Protein AF-0000000072633140 (afdb_homodimer)

Foldseek 3Di:
DPPAFAAPQPRHRLPPADWDDDPNGIHRQQRQFAPPPVGRHGDDPQWDDDPRHTHHLVVVQVVPAAAAPQPVGRHGDSDDWDDDLNGIHDQQQCAAPQPGGRPHPDDWDDDPSGTHRPVVVVVVVVVVVVVVVVD/DPPAFAAPQPRHRLPPADWDDDPNGIHRQQRQFAPPPVGRHGDDPQWDDDPRHTHHLVVVQVVPAAFAPQPVGRHGDSDDWDDDLNGIHDQQQCAAPQPGGRPHPDDWDDDPSGTHHPVVVVVVVVVVVVVVVVD

pLDDT: mean 91.34, std 9.06, range [39.75, 98.44]

Solvent-accessible surface area (backbone atoms only — not comparable to full-atom values): 15581 Å² total; per-residue (Å²): 122,84,80,70,62,44,11,81,77,80,67,40,67,44,59,81,43,67,20,30,70,55,94,86,39,50,26,36,45,89,59,35,37,21,66,48,85,90,65,49,47,77,55,66,83,65,39,40,74,56,96,88,35,49,20,39,57,65,62,43,35,64,71,63,38,60,45,24,64,42,85,91,66,52,44,63,52,77,49,66,32,31,58,57,94,92,38,42,21,41,42,74,58,38,38,16,74,74,80,60,46,57,49,57,80,57,82,63,42,75,58,98,87,36,48,17,41,69,69,48,43,51,53,51,51,53,52,53,52,52,54,60,71,74,104,122,84,82,72,63,44,11,80,76,80,66,39,68,44,59,80,42,66,21,31,69,54,92,85,38,51,25,34,43,90,59,36,36,21,65,48,85,89,65,50,45,79,55,68,83,65,40,39,74,57,96,88,36,48,20,40,56,65,63,43,36,65,72,63,38,59,46,24,63,42,83,90,65,52,45,61,53,76,49,66,32,31,58,56,94,92,39,42,23,41,43,74,58,38,40,16,74,76,81,59,46,58,49,58,82,59,82,62,40,74,59,96,87,35,48,17,40,68,69,49,42,52,53,51,53,52,52,52,52,53,53,60,71,74,104

Structure (mmCIF, N/CA/C/O backbone):
data_AF-0000000072633140-model_v1
#
loop_
_entity.id
_entity.type
_entity.pdbx_description
1 polymer 'LIM zinc-binding domain-containing protein'
#
loop_
_atom_site.group_PDB
_atom_site.id
_atom_site.type_symbol
_atom_site.label_atom_id
_atom_site.label_alt_id
_atom_site.label_comp_id
_atom_site.label_asym_id
_atom_site.label_entity_id
_atom_site.label_seq_id
_atom_site.pdbx_PDB_ins_code
_atom_site.Cartn_x
_atom_site.Cartn_y
_atom_site.Cartn_z
_atom_site.occupancy
_atom_site.B_iso_or_equiv
_atom_site.auth_seq_id
_atom_site.auth_comp_id
_atom_site.auth_asym_id
_atom_site.auth_atom_id
_atom_site.pdbx_PDB_model_num
ATOM 1 N N . MET A 1 1 ? -2.15 -34.75 1.081 1 39.75 1 MET A N 1
ATOM 2 C CA . MET A 1 1 ? -3.004 -34.062 0.102 1 39.75 1 MET A CA 1
ATOM 3 C C . MET A 1 1 ? -2.451 -32.688 -0.257 1 39.75 1 MET A C 1
ATOM 5 O O . MET A 1 1 ? -2.027 -31.953 0.623 1 39.75 1 MET A O 1
ATOM 9 N N . ALA A 1 2 ? -1.913 -32.562 -1.488 1 49 2 ALA A N 1
ATOM 10 C CA . ALA A 1 2 ? -1.306 -31.297 -1.869 1 49 2 ALA A CA 1
ATOM 11 C C . ALA A 1 2 ? -2.18 -30.109 -1.442 1 49 2 ALA A C 1
ATOM 13 O O . ALA A 1 2 ? -3.395 -30.125 -1.655 1 49 2 ALA A O 1
ATOM 14 N N . GLN A 1 3 ? -1.925 -29.594 -0.339 1 57.09 3 GLN A N 1
ATOM 15 C CA . GLN A 1 3 ? -2.762 -28.531 0.195 1 57.09 3 GLN A CA 1
ATOM 16 C C . GLN A 1 3 ? -3.045 -27.469 -0.867 1 57.09 3 GLN A C 1
ATOM 18 O O . GLN A 1 3 ? -2.119 -26.875 -1.429 1 57.09 3 GLN A O 1
ATOM 23 N N . ARG A 1 4 ? -4.234 -27.656 -1.625 1 74.5 4 ARG A N 1
ATOM 24 C CA . ARG A 1 4 ? -4.695 -26.812 -2.723 1 74.5 4 ARG A CA 1
ATOM 25 C C . ARG A 1 4 ? -4.906 -25.375 -2.256 1 74.5 4 ARG A C 1
ATOM 27 O O . ARG A 1 4 ? -5.48 -25.141 -1.19 1 74.5 4 ARG A O 1
ATOM 34 N N . ALA A 1 5 ? -4.215 -24.5 -2.852 1 87.81 5 ALA A N 1
ATOM 35 C CA . ALA A 1 5 ? -4.355 -23.078 -2.533 1 87.81 5 ALA A CA 1
ATOM 36 C C . ALA A 1 5 ? -5.777 -22.594 -2.793 1 87.81 5 ALA A C 1
ATOM 38 O O . ALA A 1 5 ? -6.328 -22.828 -3.873 1 87.81 5 ALA A O 1
ATOM 39 N N . THR A 1 6 ? -6.371 -22.141 -1.759 1 93.94 6 THR A N 1
ATOM 40 C CA . THR A 1 6 ? -7.746 -21.656 -1.867 1 93.94 6 THR A CA 1
ATOM 41 C C . THR A 1 6 ? -7.793 -20.125 -1.821 1 93.94 6 THR A C 1
ATOM 43 O O . THR A 1 6 ? -7 -19.5 -1.113 1 93.94 6 THR A O 1
ATOM 46 N N . CYS A 1 7 ? -8.695 -19.641 -2.598 1 96.5 7 CYS A N 1
ATOM 47 C CA . CYS A 1 7 ? -8.914 -18.203 -2.615 1 96.5 7 CYS A CA 1
ATOM 48 C C . CYS A 1 7 ? -9.609 -17.734 -1.34 1 96.5 7 CYS A C 1
ATOM 50 O O . CYS A 1 7 ? -10.664 -18.266 -0.976 1 96.5 7 CYS A O 1
ATOM 52 N N . PRO A 1 8 ? -9.156 -16.734 -0.72 1 94.62 8 PRO A N 1
ATOM 53 C CA . PRO A 1 8 ? -9.758 -16.266 0.53 1 94.62 8 PRO A CA 1
ATOM 54 C C . PRO A 1 8 ? -11.148 -15.672 0.326 1 94.62 8 PRO A C 1
ATOM 56 O O . PRO A 1 8 ? -11.969 -15.68 1.247 1 94.62 8 PRO A O 1
ATOM 59 N N . GLU A 1 9 ? -11.422 -15.148 -0.833 1 94.88 9 GLU A N 1
ATOM 60 C CA . GLU A 1 9 ? -12.711 -14.508 -1.098 1 94.88 9 GLU A CA 1
ATOM 61 C C . GLU A 1 9 ? -13.805 -15.539 -1.339 1 94.88 9 GLU A C 1
ATOM 63 O O . GLU A 1 9 ? -14.883 -15.461 -0.746 1 94.88 9 GLU A O 1
ATOM 68 N N . CYS A 1 10 ? -13.555 -16.516 -2.178 1 96.69 10 CYS A N 1
ATOM 69 C CA . CYS A 1 10 ? -14.625 -17.438 -2.553 1 96.69 10 CYS A CA 1
ATOM 70 C C . CYS A 1 10 ? -14.438 -18.797 -1.885 1 96.69 10 CYS A C 1
ATOM 72 O O . CYS A 1 10 ? -15.32 -19.656 -1.958 1 96.69 10 CYS A O 1
ATOM 74 N N . ARG A 1 11 ? -13.312 -19.047 -1.327 1 95.69 11 ARG A N 1
ATOM 75 C CA . ARG A 1 11 ? -12.969 -20.25 -0.588 1 95.69 11 ARG A CA 1
ATOM 76 C C . ARG A 1 11 ? -12.875 -21.469 -1.52 1 95.69 11 ARG A C 1
ATOM 78 O O . ARG A 1 11 ? -12.875 -22.609 -1.064 1 95.69 11 ARG A O 1
ATOM 85 N N . ALA A 1 12 ? -12.805 -21.266 -2.768 1 95.06 12 ALA A N 1
ATOM 86 C CA . ALA A 1 12 ? -12.594 -22.312 -3.76 1 95.06 12 ALA A CA 1
ATOM 87 C C . ALA A 1 12 ? -11.117 -22.406 -4.148 1 95.06 12 ALA A C 1
ATOM 89 O O . ALA A 1 12 ? -10.352 -21.484 -3.91 1 95.06 12 ALA A O 1
ATOM 90 N N . GLU A 1 13 ? -10.828 -23.562 -4.664 1 93.44 13 GLU A N 1
ATOM 91 C CA . GLU A 1 13 ? -9.477 -23.719 -5.184 1 93.44 13 GLU A CA 1
ATOM 92 C C . GLU A 1 13 ? -9.203 -22.734 -6.32 1 93.44 13 GLU A C 1
ATOM 94 O O . GLU A 1 13 ? -10.062 -22.516 -7.176 1 93.44 13 GLU A O 1
ATOM 99 N N . VAL A 1 14 ? -8.086 -22.062 -6.363 1 91.56 14 VAL A N 1
ATOM 100 C CA . VAL A 1 14 ? -7.758 -21.078 -7.379 1 91.56 14 VAL A CA 1
ATOM 101 C C . VAL A 1 14 ? -7.68 -21.75 -8.75 1 91.56 14 VAL A C 1
ATOM 103 O O . VAL A 1 14 ? -8.008 -21.125 -9.766 1 91.56 14 VAL A O 1
ATOM 106 N N . GLY A 1 15 ? -7.23 -23.062 -8.844 1 84.5 15 GLY A N 1
ATOM 107 C CA . GLY A 1 15 ? -7.191 -23.812 -10.086 1 84.5 15 GLY A CA 1
ATOM 108 C C . GLY A 1 15 ? -6.32 -23.156 -11.148 1 84.5 15 GLY A C 1
ATOM 109 O O . GLY A 1 15 ? -5.262 -22.609 -10.836 1 84.5 15 GLY A O 1
ATOM 110 N N . ASN A 1 16 ? -6.801 -23.297 -12.43 1 84.56 16 ASN A N 1
ATOM 111 C CA . ASN A 1 16 ? -6.059 -22.797 -13.578 1 84.56 16 ASN A CA 1
ATOM 112 C C . ASN A 1 16 ? -6.562 -21.422 -14 1 84.56 16 ASN A C 1
ATOM 114 O O . ASN A 1 16 ? -6.844 -21.188 -15.18 1 84.56 16 ASN A O 1
ATOM 118 N N . GLN A 1 17 ? -6.781 -20.609 -13.109 1 88.75 17 GLN A N 1
ATOM 119 C CA . GLN A 1 17 ? -7.262 -19.25 -13.375 1 88.75 17 GLN A CA 1
ATOM 120 C C . GLN A 1 17 ? -6.207 -18.203 -13 1 88.75 17 GLN A C 1
ATOM 122 O O . GLN A 1 17 ? -5.285 -18.5 -12.234 1 88.75 17 GLN A O 1
ATOM 127 N N . PRO A 1 18 ? -6.355 -17.062 -13.617 1 91.12 18 PRO A N 1
ATOM 128 C CA . PRO A 1 18 ? -5.434 -15.992 -13.234 1 91.12 18 PRO A CA 1
ATOM 129 C C . PRO A 1 18 ? -5.516 -15.648 -11.75 1 91.12 18 PRO A C 1
ATOM 131 O O . PRO A 1 18 ? -6.613 -15.562 -11.188 1 91.12 18 PRO A O 1
ATOM 134 N N . THR A 1 19 ? -4.344 -15.562 -11.133 1 94.56 19 THR A N 1
ATOM 135 C CA . THR A 1 19 ? -4.305 -15.305 -9.703 1 94.56 19 THR A CA 1
ATOM 136 C C . THR A 1 19 ? -3.322 -14.188 -9.375 1 94.56 19 THR A C 1
ATOM 138 O O . THR A 1 19 ? -2.547 -13.766 -10.234 1 94.56 19 THR A O 1
ATOM 141 N N . ILE A 1 20 ? -3.453 -13.695 -8.195 1 95.75 20 ILE A N 1
ATOM 142 C CA . ILE A 1 20 ? -2.525 -12.719 -7.633 1 95.75 20 ILE A CA 1
ATOM 143 C C . ILE A 1 20 ? -2.154 -13.125 -6.203 1 95.75 20 ILE A C 1
ATOM 145 O O . ILE A 1 20 ? -2.988 -13.648 -5.465 1 95.75 20 ILE A O 1
ATOM 149 N N . PHE A 1 21 ? -0.948 -12.875 -5.938 1 95.06 21 PHE A N 1
ATOM 150 C CA . PHE A 1 21 ? -0.479 -13.172 -4.59 1 95.06 21 PHE A CA 1
ATOM 151 C C . PHE A 1 21 ? -0.508 -11.922 -3.721 1 95.06 21 PHE A C 1
ATOM 153 O O . PHE A 1 21 ? 0.119 -10.914 -4.055 1 95.06 21 PHE A O 1
ATOM 160 N N . ALA A 1 22 ? -1.227 -12 -2.592 1 93.94 22 ALA A N 1
ATOM 161 C CA . ALA A 1 22 ? -1.358 -10.891 -1.65 1 93.94 22 ALA A CA 1
ATOM 162 C C . ALA A 1 22 ? -1.666 -11.398 -0.245 1 93.94 22 ALA A C 1
ATOM 164 O O . ALA A 1 22 ? -2.398 -12.375 -0.077 1 93.94 22 ALA A O 1
ATOM 165 N N . GLN A 1 23 ? -1.018 -10.773 0.677 1 90.81 23 GLN A N 1
ATOM 166 C CA . GLN A 1 23 ? -1.243 -11.109 2.08 1 90.81 23 GLN A CA 1
ATOM 167 C C . GLN A 1 23 ? -0.887 -12.57 2.363 1 90.81 23 GLN A C 1
ATOM 169 O O . GLN A 1 23 ? -1.605 -13.258 3.09 1 90.81 23 GLN A O 1
ATOM 174 N N . GLY A 1 24 ? 0.069 -13.016 1.666 1 90.75 24 GLY A N 1
ATOM 175 C CA . GLY A 1 24 ? 0.568 -14.359 1.906 1 90.75 24 GLY A CA 1
ATOM 176 C C . GLY A 1 24 ? -0.324 -15.445 1.325 1 90.75 24 GLY A C 1
ATOM 177 O O . GLY A 1 24 ? -0.178 -16.625 1.657 1 90.75 24 GLY A O 1
ATOM 178 N N . GLN A 1 25 ? -1.245 -15 0.488 1 92.88 25 GLN A N 1
ATOM 179 C CA . GLN A 1 25 ? -2.211 -15.945 -0.067 1 92.88 25 GLN A CA 1
ATOM 180 C C . GLN A 1 25 ? -2.426 -15.695 -1.558 1 92.88 25 GLN A C 1
ATOM 182 O O . GLN A 1 25 ? -2.121 -14.617 -2.064 1 92.88 25 GLN A O 1
ATOM 187 N N . LEU A 1 26 ? -3.012 -16.703 -2.225 1 95 26 LEU A N 1
ATOM 188 C CA . LEU A 1 26 ? -3.416 -16.562 -3.619 1 95 26 LEU A CA 1
ATOM 189 C C . LEU A 1 26 ? -4.887 -16.188 -3.725 1 95 26 LEU A C 1
ATOM 191 O O . LEU A 1 26 ? -5.734 -16.766 -3.051 1 95 26 LEU A O 1
ATOM 195 N N . TRP A 1 27 ? -5.086 -15.25 -4.555 1 96.19 27 TRP A N 1
ATOM 196 C CA . TRP A 1 27 ? -6.438 -14.805 -4.879 1 96.19 27 TRP A CA 1
ATOM 197 C C . TRP A 1 27 ? -6.738 -15 -6.359 1 96.19 27 TRP A C 1
ATOM 199 O O . TRP A 1 27 ? -5.879 -14.766 -7.211 1 96.19 27 TRP A O 1
ATOM 209 N N . HIS A 1 28 ? -7.973 -15.516 -6.582 1 96.5 28 HIS A N 1
ATOM 210 C CA . HIS A 1 28 ? -8.367 -15.258 -7.961 1 96.5 28 HIS A CA 1
ATOM 211 C C . HIS A 1 28 ? -8.227 -13.781 -8.312 1 96.5 28 HIS A C 1
ATOM 213 O O . HIS A 1 28 ? -8.609 -12.914 -7.523 1 96.5 28 HIS A O 1
ATOM 219 N N . ARG A 1 29 ? -7.754 -13.547 -9.398 1 95.44 29 ARG A N 1
ATOM 220 C CA . ARG A 1 29 ? -7.512 -12.164 -9.805 1 95.44 29 ARG A CA 1
ATOM 221 C C . ARG A 1 29 ? -8.781 -11.328 -9.672 1 95.44 29 ARG A C 1
ATOM 223 O O . ARG A 1 29 ? -8.742 -10.203 -9.172 1 95.44 29 ARG A O 1
ATOM 230 N N . GLU A 1 30 ? -9.859 -11.867 -10.047 1 95.75 30 GLU A N 1
ATOM 231 C CA . GLU A 1 30 ? -11.125 -11.148 -10.07 1 95.75 30 GLU A CA 1
ATOM 232 C C . GLU A 1 30 ? -11.703 -10.992 -8.672 1 95.75 30 GLU A C 1
ATOM 234 O O . GLU A 1 30 ? -12.648 -10.227 -8.461 1 95.75 30 GLU A O 1
ATOM 239 N N . HIS A 1 31 ? -11.102 -11.719 -7.73 1 97.19 31 HIS A N 1
ATOM 240 C CA . HIS A 1 31 ? -11.672 -11.711 -6.387 1 97.19 31 HIS A CA 1
ATOM 241 C C . HIS A 1 31 ? -10.836 -10.844 -5.445 1 97.19 31 HIS A C 1
ATOM 243 O O . HIS A 1 31 ? -11.219 -10.625 -4.297 1 97.19 31 HIS A O 1
ATOM 249 N N . PHE A 1 32 ? -9.758 -10.359 -5.918 1 97.38 32 PHE A N 1
ATOM 250 C CA . PHE A 1 32 ? -8.977 -9.422 -5.121 1 97.38 32 PHE A CA 1
ATOM 251 C C . PHE A 1 32 ? -9.422 -7.992 -5.375 1 97.38 32 PHE A C 1
ATOM 253 O O . PHE A 1 32 ? -8.867 -7.309 -6.238 1 97.38 32 PHE A O 1
ATOM 260 N N . ARG A 1 33 ? -10.328 -7.547 -4.492 1 98 33 ARG A N 1
ATOM 261 C CA . ARG A 1 33 ? -11 -6.27 -4.707 1 98 33 ARG A CA 1
ATOM 262 C C . ARG A 1 33 ? -11.016 -5.434 -3.43 1 98 33 ARG A C 1
ATOM 264 O O . ARG A 1 33 ? -10.891 -5.973 -2.328 1 98 33 ARG A O 1
ATOM 271 N N . CYS A 1 34 ? -11.211 -4.176 -3.635 1 98.44 34 CYS A N 1
ATOM 272 C CA . CYS A 1 34 ? -11.352 -3.262 -2.508 1 98.44 34 CYS A CA 1
ATOM 273 C C . CYS A 1 34 ? -12.492 -3.697 -1.595 1 98.44 34 CYS A C 1
ATOM 275 O O . CYS A 1 34 ? -13.594 -4.004 -2.064 1 98.44 34 CYS A O 1
ATOM 277 N N . ALA A 1 35 ? -12.289 -3.635 -0.313 1 97.06 35 ALA A N 1
ATOM 278 C CA . ALA A 1 35 ? -13.258 -4.145 0.661 1 97.06 35 ALA A CA 1
ATOM 279 C C . ALA A 1 35 ? -14.375 -3.137 0.905 1 97.06 35 ALA A C 1
ATOM 281 O O . ALA A 1 35 ? -15.375 -3.459 1.543 1 97.06 35 ALA A O 1
ATOM 282 N N . ASN A 1 36 ? -14.164 -1.905 0.443 1 97.31 36 ASN A N 1
ATOM 283 C CA . ASN A 1 36 ? -15.25 -0.937 0.505 1 97.31 36 ASN A CA 1
ATOM 284 C C . ASN A 1 36 ? -16.391 -1.313 -0.436 1 97.31 36 ASN A C 1
ATOM 286 O O . ASN A 1 36 ? -16.203 -1.399 -1.649 1 97.31 36 ASN A O 1
ATOM 290 N N . ASN A 1 37 ? -17.562 -1.498 0.049 1 96.75 37 ASN A N 1
ATOM 291 C CA . ASN A 1 37 ? -18.703 -1.991 -0.708 1 96.75 37 ASN A CA 1
ATOM 292 C C . ASN A 1 37 ? -19.062 -1.063 -1.868 1 96.75 37 ASN A C 1
ATOM 294 O O . ASN A 1 37 ? -19.5 -1.521 -2.924 1 96.75 37 ASN A O 1
ATOM 298 N N . ASP A 1 38 ? -18.828 0.203 -1.684 1 97.12 38 ASP A N 1
ATOM 299 C CA . ASP A 1 38 ? -19.188 1.184 -2.703 1 97.12 38 ASP A CA 1
ATOM 300 C C . ASP A 1 38 ? -18.109 1.276 -3.783 1 97.12 38 ASP A C 1
ATOM 302 O O . ASP A 1 38 ? -18.344 1.852 -4.848 1 97.12 38 ASP A O 1
ATOM 306 N N . CYS A 1 39 ? -17 0.734 -3.656 1 98 39 CYS A N 1
ATOM 307 C CA . CYS A 1 39 ? -15.867 0.823 -4.582 1 98 39 CYS A CA 1
ATOM 308 C C . CYS A 1 39 ? -15.617 -0.515 -5.266 1 98 39 CYS A C 1
ATOM 310 O O . CYS A 1 39 ? -15.891 -0.667 -6.457 1 98 39 CYS A O 1
ATOM 312 N N . ARG A 1 40 ? -15.258 -1.523 -4.691 1 97.88 40 ARG A N 1
ATOM 313 C CA . ARG A 1 40 ? -15.062 -2.91 -5.102 1 97.88 40 ARG A CA 1
ATOM 314 C C . ARG A 1 40 ? -14.18 -2.992 -6.348 1 97.88 40 ARG A C 1
ATOM 316 O O . ARG A 1 40 ? -14.312 -3.926 -7.145 1 97.88 40 ARG A O 1
ATOM 323 N N . ARG A 1 41 ? -13.367 -2.008 -6.551 1 97.94 41 ARG A N 1
ATOM 324 C CA . ARG A 1 41 ? -12.477 -2.074 -7.707 1 97.94 41 ARG A CA 1
ATOM 325 C C . ARG A 1 41 ? -11.438 -3.174 -7.535 1 97.94 41 ARG A C 1
ATOM 327 O O . ARG A 1 41 ? -11.078 -3.525 -6.41 1 97.94 41 ARG A O 1
ATOM 334 N N . GLN A 1 42 ? -11.008 -3.713 -8.625 1 97.12 42 GLN A N 1
ATOM 335 C CA . GLN A 1 42 ? -9.945 -4.715 -8.578 1 97.12 42 GLN A CA 1
ATOM 336 C C . GLN A 1 42 ? -8.633 -4.102 -8.109 1 97.12 42 GLN A C 1
ATOM 338 O O . GLN A 1 42 ? -8.273 -2.998 -8.523 1 97.12 42 GLN A O 1
ATOM 343 N N . LEU A 1 43 ? -7.953 -4.789 -7.234 1 96.38 43 LEU A N 1
ATOM 344 C CA . LEU A 1 43 ? -6.723 -4.277 -6.645 1 96.38 43 LEU A CA 1
ATOM 345 C C . LEU A 1 43 ? -5.504 -4.969 -7.242 1 96.38 43 LEU A C 1
ATOM 347 O O . LEU A 1 43 ? -5.605 -6.086 -7.75 1 96.38 43 LEU A O 1
ATOM 351 N N . ASP A 1 44 ? -4.43 -4.246 -7.188 1 91.25 44 ASP A N 1
ATOM 352 C CA . ASP A 1 44 ? -3.115 -4.781 -7.531 1 91.25 44 ASP A CA 1
ATOM 353 C C . ASP A 1 44 ? -2.168 -4.723 -6.336 1 91.25 44 ASP A C 1
ATOM 355 O O . ASP A 1 44 ? -2.588 -4.914 -5.195 1 91.25 44 ASP A O 1
ATOM 359 N N . ALA A 1 45 ? -0.899 -4.484 -6.641 1 87 45 ALA A N 1
ATOM 360 C CA . ALA A 1 45 ? 0.09 -4.469 -5.566 1 87 45 ALA A CA 1
ATOM 361 C C . ALA A 1 45 ? -0.085 -3.242 -4.68 1 87 45 ALA A C 1
ATOM 363 O O . ALA A 1 45 ? 0.367 -3.23 -3.531 1 87 45 ALA A O 1
ATOM 364 N N . ASN A 1 46 ? -0.775 -2.291 -5.234 1 90.25 46 ASN A N 1
ATOM 365 C CA . ASN A 1 46 ? -0.929 -1.03 -4.52 1 90.25 46 ASN A CA 1
ATOM 366 C C . ASN A 1 46 ? -2.219 -1.004 -3.701 1 90.25 46 ASN A C 1
ATOM 368 O O . ASN A 1 46 ? -3.215 -0.417 -4.125 1 90.25 46 ASN A O 1
ATOM 372 N N . TYR A 1 47 ? -2.23 -1.654 -2.639 1 94.62 47 TYR A N 1
ATOM 373 C CA . TYR A 1 47 ? -3.363 -1.703 -1.721 1 94.62 47 TYR A CA 1
ATOM 374 C C . TYR A 1 47 ? -2.906 -1.512 -0.279 1 94.62 47 TYR A C 1
ATOM 376 O O . TYR A 1 47 ? -1.711 -1.587 0.014 1 94.62 47 TYR A O 1
ATOM 384 N N . GLN A 1 48 ? -3.809 -1.215 0.568 1 93.38 48 GLN A N 1
ATOM 385 C CA . GLN A 1 48 ? -3.545 -1.096 1.998 1 93.38 48 GLN A CA 1
ATOM 386 C C . GLN A 1 48 ? -4.504 -1.962 2.809 1 93.38 48 GLN A C 1
ATOM 388 O O . GLN A 1 48 ? -5.656 -2.16 2.41 1 93.38 48 GLN A O 1
ATOM 393 N N . LEU A 1 49 ? -3.945 -2.391 3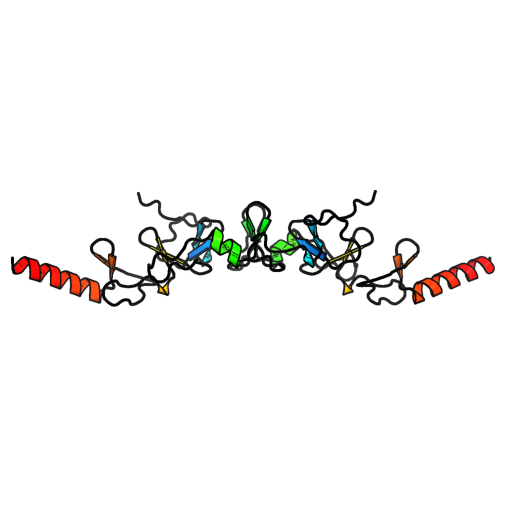.898 1 91.81 49 LEU A N 1
ATOM 394 C CA . LEU A 1 49 ? -4.77 -3.244 4.746 1 91.81 49 LEU A CA 1
ATOM 395 C C . LEU A 1 49 ? -5.406 -2.439 5.875 1 91.81 49 LEU A C 1
ATOM 397 O O . LEU A 1 49 ? -4.77 -1.549 6.441 1 91.81 49 LEU A O 1
ATOM 401 N N . PHE A 1 50 ? -6.645 -2.691 6.137 1 92 50 PHE A N 1
ATOM 402 C CA . PHE A 1 50 ? -7.348 -2.238 7.332 1 92 50 PHE A CA 1
ATOM 403 C C . PHE A 1 50 ? -8.172 -3.369 7.938 1 92 50 PHE A C 1
ATOM 405 O O . PHE A 1 50 ? -9.031 -3.949 7.266 1 92 50 PHE A O 1
ATOM 412 N N . GLU A 1 51 ? -7.777 -3.707 9.172 1 89.75 51 GLU A N 1
ATOM 413 C CA . GLU A 1 51 ? -8.406 -4.844 9.828 1 89.75 51 GLU A CA 1
ATOM 414 C C . GLU A 1 51 ? -8.344 -6.098 8.961 1 89.75 51 GLU A C 1
ATOM 416 O O . GLU A 1 51 ? -9.352 -6.773 8.758 1 89.75 51 GLU A O 1
ATOM 421 N N . ASN A 1 52 ? -7.293 -6.324 8.289 1 88.69 52 ASN A N 1
ATOM 422 C CA . ASN A 1 52 ? -6.934 -7.504 7.508 1 88.69 52 ASN A CA 1
ATOM 423 C C . ASN A 1 52 ? -7.742 -7.59 6.215 1 88.69 52 ASN A C 1
ATOM 425 O O . ASN A 1 52 ? -7.871 -8.664 5.633 1 88.69 52 ASN A O 1
ATOM 429 N N . ARG A 1 53 ? -8.312 -6.523 5.855 1 93.19 53 ARG A N 1
ATOM 430 C CA . ARG A 1 53 ? -9.023 -6.457 4.582 1 93.19 53 ARG A CA 1
ATOM 431 C C . ARG A 1 53 ? -8.344 -5.48 3.625 1 93.19 53 ARG A C 1
ATOM 433 O O . ARG A 1 53 ? -7.891 -4.414 4.035 1 93.19 53 ARG A O 1
ATOM 440 N N . PRO A 1 54 ? -8.289 -5.855 2.348 1 96.06 54 PRO A N 1
ATOM 441 C CA . PRO A 1 54 ? -7.598 -4.996 1.385 1 96.06 54 PRO A CA 1
ATOM 442 C C . PRO A 1 54 ? -8.469 -3.846 0.889 1 96.06 54 PRO A C 1
ATOM 444 O O . PRO A 1 54 ? -9.641 -4.055 0.553 1 96.06 54 PRO A O 1
ATOM 447 N N . TYR A 1 55 ? -7.957 -2.654 0.882 1 96.69 55 TYR A N 1
ATOM 448 C CA . TYR A 1 55 ? -8.602 -1.454 0.362 1 96.69 55 TYR A CA 1
ATOM 449 C C . TYR A 1 55 ? -7.723 -0.769 -0.678 1 96.69 55 TYR A C 1
ATOM 451 O O . TYR A 1 55 ? -6.496 -0.845 -0.608 1 96.69 55 TYR A O 1
ATOM 459 N N . CYS A 1 56 ? -8.352 -0.171 -1.648 1 96.88 56 CYS A N 1
ATOM 460 C CA . CYS A 1 56 ? -7.57 0.716 -2.502 1 96.88 56 CYS A CA 1
ATOM 461 C C . CYS A 1 56 ? -7.012 1.889 -1.706 1 96.88 56 CYS A C 1
ATOM 463 O O . CYS A 1 56 ? -7.512 2.207 -0.626 1 96.88 56 CYS A O 1
ATOM 465 N N . LEU A 1 57 ? -6.047 2.482 -2.244 1 94.81 57 LEU A N 1
ATOM 466 C CA . LEU A 1 57 ? -5.363 3.553 -1.527 1 94.81 57 LEU A CA 1
ATOM 467 C C . LEU A 1 57 ? -6.324 4.684 -1.188 1 94.81 57 LEU A C 1
ATOM 469 O O . LEU A 1 57 ? -6.281 5.234 -0.085 1 94.81 57 LEU A O 1
ATOM 473 N N . GLU A 1 58 ? -7.18 4.996 -2.059 1 94.94 58 GLU A N 1
ATOM 474 C CA . GLU A 1 58 ? -8.117 6.098 -1.877 1 94.94 58 GLU A CA 1
ATOM 475 C C . GLU A 1 58 ? -9.117 5.789 -0.767 1 94.94 58 GLU A C 1
ATOM 477 O O . GLU A 1 58 ? -9.367 6.629 0.104 1 94.94 58 GLU A O 1
ATOM 482 N N . CYS A 1 59 ? -9.734 4.66 -0.802 1 96.81 59 CYS A N 1
ATOM 483 C CA . CYS A 1 59 ? -10.727 4.281 0.201 1 96.81 59 CYS A CA 1
ATOM 484 C C . CYS A 1 59 ? -10.086 4.137 1.575 1 96.81 59 CYS A C 1
ATOM 486 O O . CYS A 1 59 ? -10.688 4.484 2.59 1 96.81 59 CYS A O 1
ATOM 488 N N . HIS A 1 60 ? -8.922 3.609 1.517 1 96.06 60 HIS A N 1
ATOM 489 C CA . HIS A 1 60 ? -8.188 3.508 2.775 1 96.06 60 HIS A CA 1
ATOM 490 C C . HIS A 1 60 ? -7.93 4.883 3.375 1 96.06 60 HIS A C 1
ATOM 492 O O . HIS A 1 60 ? -8.18 5.109 4.562 1 96.06 60 HIS A O 1
ATOM 498 N N . ALA A 1 61 ? -7.391 5.789 2.586 1 95.12 61 ALA A N 1
ATOM 499 C CA . ALA A 1 61 ? -7.113 7.148 3.041 1 95.12 61 ALA A CA 1
ATOM 500 C C . ALA A 1 61 ? -8.383 7.824 3.555 1 95.12 61 ALA A C 1
ATOM 502 O O . ALA A 1 61 ? -8.367 8.484 4.598 1 95.12 61 ALA A O 1
ATOM 503 N N . ASN A 1 62 ? -9.398 7.648 2.852 1 95.38 62 ASN A N 1
ATOM 504 C CA . ASN A 1 62 ? -10.672 8.258 3.23 1 95.38 62 ASN A CA 1
ATOM 505 C C . ASN A 1 62 ? -11.125 7.789 4.609 1 95.38 62 ASN A C 1
ATOM 507 O O . ASN A 1 62 ? -11.789 8.531 5.336 1 95.38 62 ASN A O 1
ATOM 511 N N . ARG A 1 63 ? -10.703 6.688 4.938 1 93.88 63 ARG A N 1
ATOM 512 C CA . ARG A 1 63 ? -11.141 6.102 6.203 1 93.88 63 ARG A CA 1
ATOM 513 C C . ARG A 1 63 ? -10.18 6.457 7.328 1 93.88 63 ARG A C 1
ATOM 515 O O . ARG A 1 63 ? -10.594 6.605 8.484 1 93.88 63 ARG A O 1
ATOM 522 N N . ARG A 1 64 ? -8.961 6.645 6.969 1 93.88 64 ARG A N 1
ATOM 523 C CA . ARG A 1 64 ? -7.965 6.641 8.031 1 93.88 64 ARG A CA 1
ATOM 524 C C . ARG A 1 64 ? -7.27 7.992 8.141 1 93.88 64 ARG A C 1
ATOM 526 O O . ARG A 1 64 ? -6.684 8.32 9.172 1 93.88 64 ARG A O 1
ATOM 533 N N . ASN A 1 65 ? -7.215 8.758 7.07 1 96.38 65 ASN A N 1
ATOM 534 C CA . ASN A 1 65 ? -6.473 10.016 7.066 1 96.38 65 ASN A CA 1
ATOM 535 C C . ASN A 1 65 ? -7.32 11.172 7.598 1 96.38 65 ASN A C 1
ATOM 537 O O . ASN A 1 65 ? -8.547 11.164 7.457 1 96.38 65 ASN A O 1
ATOM 541 N N . PRO A 1 66 ? -6.688 12.094 8.211 1 96.38 66 PRO A N 1
ATOM 542 C CA . PRO A 1 66 ? -7.434 13.289 8.609 1 96.38 66 PRO A CA 1
ATOM 543 C C . PRO A 1 66 ? -7.863 14.141 7.414 1 96.38 66 PRO A C 1
ATOM 545 O O . PRO A 1 66 ? -7.402 13.914 6.293 1 96.38 66 PRO A O 1
ATOM 548 N N . ARG A 1 67 ? -8.773 15.047 7.672 1 97.75 67 ARG A N 1
ATOM 549 C CA . ARG A 1 67 ? -9.258 15.969 6.652 1 97.75 67 ARG A CA 1
ATOM 550 C C . ARG A 1 67 ? -8.68 17.359 6.863 1 97.75 67 ARG A C 1
ATOM 552 O O . ARG A 1 67 ? -8.328 17.734 7.988 1 97.75 67 ARG A O 1
ATOM 559 N N . CYS A 1 68 ? -8.641 18.062 5.82 1 98.25 68 CYS A N 1
ATOM 560 C CA . CYS A 1 68 ? -8.141 19.422 5.871 1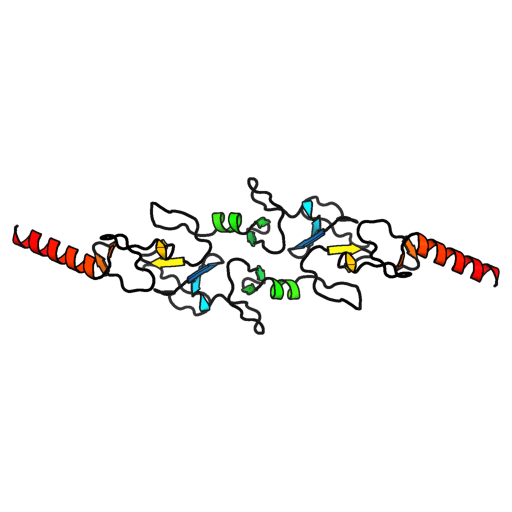 98.25 68 CYS A CA 1
ATOM 561 C C . CYS A 1 68 ? -9.016 20.297 6.77 1 98.25 68 CYS A C 1
ATOM 563 O O . CYS A 1 68 ? -10.242 20.266 6.66 1 98.25 68 CYS A O 1
ATOM 565 N N . ALA A 1 69 ? -8.398 21.094 7.574 1 96.94 69 ALA A N 1
ATOM 566 C CA . ALA A 1 69 ? -9.117 21.875 8.57 1 96.94 69 ALA A CA 1
ATOM 567 C C . ALA A 1 69 ? -9.75 23.109 7.938 1 96.94 69 ALA A C 1
ATOM 569 O O . ALA A 1 69 ? -10.609 23.766 8.547 1 96.94 69 ALA A O 1
ATOM 570 N N . LEU A 1 70 ? -9.258 23.453 6.738 1 96.88 70 LEU A N 1
ATOM 571 C CA . LEU A 1 70 ? -9.906 24.562 6.055 1 96.88 70 LEU A CA 1
ATOM 572 C C . LEU A 1 70 ? -11.359 24.234 5.734 1 96.88 70 LEU A C 1
ATOM 574 O O . LEU A 1 70 ? -11.633 23.266 5.008 1 96.88 70 LEU A O 1
ATOM 578 N N . GLU A 1 71 ? -12.281 25.062 6.145 1 96 71 GLU A N 1
ATOM 579 C CA . GLU A 1 71 ? -13.711 24.781 6.051 1 96 71 GLU A CA 1
ATOM 580 C C . GLU A 1 71 ? -14.141 24.594 4.602 1 96 71 GLU A C 1
ATOM 582 O O . GLU A 1 71 ? -14.984 23.734 4.309 1 96 71 GLU A O 1
ATOM 587 N N . THR A 1 72 ? -13.57 25.344 3.715 1 96.56 72 THR A N 1
ATOM 588 C CA . THR A 1 72 ? -13.984 25.297 2.316 1 96.56 72 THR A CA 1
ATOM 589 C C . THR A 1 72 ? -13.328 24.125 1.595 1 96.56 72 THR A C 1
ATOM 591 O O . THR A 1 72 ? -13.656 23.828 0.443 1 96.56 72 THR A O 1
ATOM 594 N N . CYS A 1 73 ? -12.359 23.391 2.135 1 97.62 73 CYS A N 1
ATOM 595 C CA . CYS A 1 73 ? -11.68 22.25 1.532 1 97.62 73 CYS A CA 1
ATOM 596 C C . CYS A 1 73 ? -12.172 20.938 2.133 1 97.62 73 CYS A C 1
ATOM 598 O O . CYS A 1 73 ? -12.914 20.188 1.485 1 97.62 73 CYS A O 1
ATOM 600 N N . GLN A 1 74 ? -11.93 20.609 3.373 1 97.94 74 GLN A N 1
ATOM 601 C CA . GLN A 1 74 ? -12.32 19.469 4.176 1 97.94 74 GLN A CA 1
ATOM 602 C C . GLN A 1 74 ? -12.086 18.156 3.422 1 97.94 74 GLN A C 1
ATOM 604 O O . GLN A 1 74 ? -12.758 17.156 3.682 1 97.94 74 GLN A O 1
ATOM 609 N N . GLN A 1 75 ? -11.219 18.188 2.461 1 97.5 75 GLN A N 1
ATOM 610 C CA . GLN A 1 75 ? -10.844 16.984 1.738 1 97.5 75 GLN A CA 1
ATOM 611 C C . GLN A 1 75 ? -9.875 16.125 2.555 1 97.5 75 GLN A C 1
ATOM 613 O O . GLN A 1 75 ? -9.164 16.656 3.422 1 97.5 75 GLN A O 1
ATOM 618 N N . VAL A 1 76 ? -9.859 14.844 2.273 1 97.12 76 VAL A N 1
ATOM 619 C CA . VAL A 1 76 ? -8.922 13.93 2.926 1 97.12 76 VAL A CA 1
ATOM 620 C C . VAL A 1 76 ? -7.492 14.289 2.535 1 97.12 76 VAL A C 1
ATOM 622 O O . VAL A 1 76 ? -7.215 14.586 1.37 1 97.12 76 VAL A O 1
ATOM 625 N N . LEU A 1 77 ? -6.625 14.156 3.461 1 95.94 77 LEU A N 1
ATOM 626 C CA . LEU A 1 77 ? -5.223 14.453 3.207 1 95.94 77 LEU A CA 1
ATOM 627 C C . LEU A 1 77 ? -4.469 13.203 2.762 1 95.94 77 LEU A C 1
ATOM 629 O O . LEU A 1 77 ? -4.109 12.367 3.588 1 95.94 77 LEU A O 1
ATOM 633 N N . ALA A 1 78 ? -4.059 13.039 1.469 1 90.31 78 ALA A N 1
ATOM 634 C CA . ALA A 1 78 ? -3.441 11.844 0.9 1 90.31 78 ALA A CA 1
ATOM 635 C C . ALA A 1 78 ? -1.969 12.086 0.586 1 90.31 78 ALA A C 1
ATOM 637 O O . ALA A 1 78 ? -1.252 11.156 0.193 1 90.31 78 ALA A O 1
ATOM 638 N N . GLY A 1 79 ? -1.445 13.18 0.801 1 89.56 79 GLY A N 1
ATOM 639 C CA . GLY A 1 79 ? -0.068 13.547 0.517 1 89.56 79 GLY A CA 1
ATOM 640 C C . GLY A 1 79 ? 0.574 14.359 1.627 1 89.56 79 GLY A C 1
ATOM 641 O O . GLY A 1 79 ? 0.439 14.023 2.805 1 89.56 79 GLY A O 1
ATOM 642 N N . GLU A 1 80 ? 1.27 15.289 1.184 1 92.94 80 GLU A N 1
ATOM 643 C CA . GLU A 1 80 ? 1.933 16.172 2.143 1 92.94 80 GLU A CA 1
ATOM 644 C C . GLU A 1 80 ? 0.918 16.875 3.039 1 92.94 80 GLU A C 1
ATOM 646 O O . GLU A 1 80 ? -0.133 17.312 2.57 1 92.94 80 GLU A O 1
ATOM 651 N N . VAL A 1 81 ? 1.302 16.922 4.281 1 94.38 81 VAL A N 1
ATOM 652 C CA . VAL A 1 81 ? 0.423 17.516 5.285 1 94.38 81 VAL A CA 1
ATOM 653 C C . VAL A 1 81 ? 1.174 18.594 6.055 1 94.38 81 VAL A C 1
ATOM 655 O O . VAL A 1 81 ? 2.361 18.453 6.352 1 94.38 81 VAL A O 1
ATOM 658 N N . TYR A 1 82 ? 0.501 19.688 6.273 1 93.56 82 TYR A N 1
ATOM 659 C CA . TYR A 1 82 ? 0.987 20.719 7.176 1 93.56 82 TYR A CA 1
ATOM 660 C C . TYR A 1 82 ? 0.236 20.688 8.5 1 93.56 82 TYR A C 1
ATOM 662 O O . TYR A 1 82 ? -0.997 20.734 8.523 1 93.56 82 TYR A O 1
ATOM 670 N N . PHE A 1 83 ? 1.003 20.516 9.57 1 93.56 83 PHE A N 1
ATOM 671 C CA . PHE A 1 83 ? 0.397 20.453 10.898 1 93.56 83 PHE A CA 1
ATOM 672 C C . PHE A 1 83 ? 0.645 21.75 11.656 1 93.56 83 PHE A C 1
ATOM 674 O O . PHE A 1 83 ? 1.795 22.141 11.883 1 93.56 83 PHE A O 1
ATOM 681 N N . ALA A 1 84 ? -0.47 22.438 12.078 1 91.81 84 ALA A N 1
ATOM 682 C CA . ALA A 1 84 ? -0.405 23.703 12.805 1 91.81 84 ALA A CA 1
ATOM 683 C C . ALA A 1 84 ? -1.7 23.969 13.57 1 91.81 84 ALA A C 1
ATOM 685 O O . ALA A 1 84 ? -2.787 23.609 13.102 1 91.81 84 ALA A O 1
ATOM 686 N N . LEU A 1 85 ? -1.545 24.547 14.742 1 91.19 85 LEU A N 1
ATOM 687 C CA . LEU A 1 85 ? -2.686 24.922 15.57 1 91.19 85 LEU A CA 1
ATOM 688 C C . LEU A 1 85 ? -3.541 23.703 15.906 1 91.19 85 LEU A C 1
ATOM 690 O O . LEU A 1 85 ? -4.77 23.766 15.82 1 91.19 85 LEU A O 1
ATOM 694 N N . ASP A 1 86 ? -2.863 22.578 16 1 90.62 86 ASP A N 1
ATOM 695 C CA . ASP A 1 86 ? -3.443 21.312 16.438 1 90.62 86 ASP A CA 1
ATOM 696 C C . ASP A 1 86 ? -4.41 20.766 15.383 1 90.62 86 ASP A C 1
ATOM 698 O O . ASP A 1 86 ? -5.375 20.078 15.719 1 90.62 86 ASP A O 1
ATOM 702 N N . ASN A 1 87 ? -4.109 21.141 14.195 1 93.69 87 ASN A N 1
ATOM 703 C CA . ASN A 1 87 ? -4.93 20.672 13.078 1 93.69 87 ASN A CA 1
ATOM 704 C C . ASN A 1 87 ? -4.07 20.25 11.891 1 93.69 87 ASN A C 1
ATOM 706 O O . ASN A 1 87 ? -2.871 20.531 11.859 1 93.69 87 ASN A O 1
ATOM 710 N N . TYR A 1 88 ? -4.762 19.609 10.938 1 95.12 88 TYR A N 1
ATOM 711 C CA . TYR A 1 88 ? -4.105 19.172 9.711 1 95.12 88 TYR A CA 1
ATOM 712 C C . TYR A 1 88 ? -4.57 19.984 8.516 1 95.12 88 TYR A C 1
ATOM 714 O O . TYR A 1 88 ? -5.762 20.281 8.383 1 95.12 88 TYR A O 1
ATOM 722 N N . TRP A 1 89 ? -3.6 20.359 7.676 1 95.56 89 TRP A N 1
ATOM 723 C CA . TRP A 1 89 ? -3.895 21.203 6.527 1 95.56 89 TRP A CA 1
ATOM 724 C C . TRP A 1 89 ? -3.176 20.703 5.281 1 95.56 89 TRP A C 1
ATOM 726 O O . TRP A 1 89 ? -2.072 20.156 5.367 1 95.56 89 TRP A O 1
ATOM 736 N N . HIS A 1 90 ? -3.85 20.906 4.117 1 95.81 90 HIS A N 1
ATOM 737 C CA . HIS A 1 90 ? -2.984 21.016 2.947 1 95.81 90 HIS A CA 1
ATOM 738 C C . HIS A 1 90 ? -2.014 22.172 3.074 1 95.81 90 HIS A C 1
ATOM 740 O O . HIS A 1 90 ? -2.387 23.25 3.555 1 95.81 90 HIS A O 1
ATOM 746 N N . PRO A 1 91 ? -0.825 21.938 2.586 1 93.38 91 PRO A N 1
ATOM 747 C CA . PRO A 1 91 ? 0.118 23.062 2.678 1 93.38 91 PRO A CA 1
ATOM 748 C C . PRO A 1 91 ? -0.423 24.344 2.045 1 93.38 91 PRO A C 1
ATOM 750 O O . PRO A 1 91 ? -0.283 25.422 2.619 1 93.38 91 PRO A O 1
ATOM 753 N N . GLN A 1 92 ? -1.144 24.188 1.03 1 93.69 92 GLN A N 1
ATOM 754 C CA . GLN A 1 92 ? -1.659 25.359 0.315 1 93.69 92 GLN A CA 1
ATOM 755 C C . GLN A 1 92 ? -2.943 25.875 0.958 1 93.69 92 GLN A C 1
ATOM 757 O O . GLN A 1 92 ? -3.402 26.969 0.643 1 93.69 92 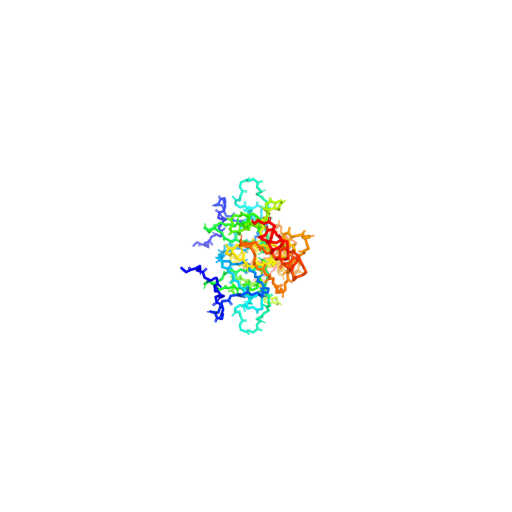GLN A O 1
ATOM 762 N N . CYS A 1 93 ? -3.529 25.141 1.873 1 96.12 93 CYS A N 1
ATOM 763 C CA . CYS A 1 93 ? -4.797 25.516 2.482 1 96.12 93 CYS A CA 1
ATOM 764 C C . CYS A 1 93 ? -4.566 26.25 3.803 1 96.12 93 CYS A C 1
ATOM 766 O O . CYS A 1 93 ? -5.484 26.859 4.344 1 96.12 93 CYS A O 1
ATOM 768 N N . PHE A 1 94 ? -3.418 26.141 4.305 1 95.88 94 PHE A N 1
ATOM 769 C CA . PHE A 1 94 ? -3.072 26.953 5.461 1 95.88 94 PHE A CA 1
ATOM 770 C C . PHE A 1 94 ? -2.768 28.391 5.039 1 95.88 94 PHE A C 1
ATOM 772 O O . PHE A 1 94 ? -1.657 28.688 4.594 1 95.88 94 PHE A O 1
ATOM 779 N N . ARG A 1 95 ? -3.721 29.234 5.367 1 96.12 95 ARG A N 1
ATOM 780 C CA . ARG A 1 95 ? -3.664 30.547 4.734 1 96.12 95 ARG A CA 1
ATOM 781 C C . ARG A 1 95 ? -3.777 31.656 5.773 1 96.12 95 ARG A C 1
ATOM 783 O O . ARG A 1 95 ? -4.363 31.453 6.84 1 96.12 95 ARG A O 1
ATOM 790 N N . CYS A 1 96 ? -3.271 32.781 5.355 1 96.81 96 CYS A N 1
ATOM 791 C CA . CYS A 1 96 ? -3.418 34 6.16 1 96.81 96 CYS A CA 1
ATOM 792 C C . CYS A 1 96 ? -4.883 34.406 6.277 1 96.81 96 CYS A C 1
ATOM 794 O O . CYS A 1 96 ? -5.598 34.469 5.273 1 96.81 96 CYS A O 1
ATOM 796 N N . GLU A 1 97 ? -5.328 34.75 7.387 1 94.62 97 GLU A N 1
ATOM 797 C CA . GLU A 1 97 ? -6.715 35.125 7.613 1 94.62 97 GLU A CA 1
ATOM 798 C C . GLU A 1 97 ? -7 36.5 6.988 1 94.62 97 GLU A C 1
ATOM 800 O O . GLU A 1 97 ? -8.141 36.812 6.637 1 94.62 97 GLU A O 1
ATOM 805 N N . GLY A 1 98 ? -5.984 37.312 6.844 1 94.62 98 GLY A N 1
ATOM 806 C CA . GLY A 1 98 ? -6.152 38.656 6.32 1 94.62 98 GLY A CA 1
ATOM 807 C C . GLY A 1 98 ? -6.191 38.719 4.805 1 94.62 98 GLY A C 1
ATOM 808 O O . GLY A 1 98 ? -7.055 39.375 4.223 1 94.62 98 GLY A O 1
ATOM 809 N N . CYS A 1 99 ? -5.336 37.969 4.086 1 96.12 99 CYS A N 1
ATOM 810 C CA . CYS A 1 99 ? -5.215 38.125 2.639 1 96.12 99 CYS A CA 1
ATOM 811 C C . CYS A 1 99 ? -5.414 36.781 1.935 1 96.12 99 CYS A C 1
ATOM 813 O O . CYS A 1 99 ? -5.359 36.719 0.705 1 96.12 99 CYS A O 1
ATOM 815 N N . SER A 1 100 ? -5.438 35.625 2.664 1 95.31 100 SER A N 1
ATOM 816 C CA . SER A 1 100 ? -5.77 34.312 2.174 1 95.31 100 SER A CA 1
ATOM 817 C C . SER A 1 100 ? -4.613 33.688 1.389 1 95.31 100 SER A C 1
ATOM 819 O O . SER A 1 100 ? -4.777 32.688 0.706 1 95.31 100 SER A O 1
ATOM 821 N N . ARG A 1 101 ? -3.48 34.281 1.517 1 94.19 101 ARG A N 1
ATOM 822 C CA . ARG A 1 101 ? -2.316 33.656 0.899 1 94.19 101 ARG A CA 1
ATOM 823 C C . ARG A 1 101 ? -1.812 32.5 1.741 1 94.19 101 ARG A C 1
ATOM 825 O O . ARG A 1 101 ? -1.878 32.531 2.971 1 94.19 101 ARG A O 1
ATOM 832 N N . PRO A 1 102 ? -1.312 31.484 1.057 1 94.38 102 PRO A N 1
ATOM 833 C CA . PRO A 1 102 ? -0.761 30.359 1.807 1 94.38 102 PRO A CA 1
ATOM 834 C C . PRO A 1 102 ? 0.41 30.75 2.701 1 94.38 102 PRO A C 1
ATOM 836 O O . PRO A 1 102 ? 1.223 31.594 2.32 1 94.38 102 PRO A O 1
ATOM 839 N N . LEU A 1 103 ? 0.405 30.266 3.961 1 92.94 103 LEU A N 1
ATOM 840 C CA . LEU A 1 103 ? 1.452 30.562 4.934 1 92.94 103 LEU A CA 1
ATOM 841 C C . LEU A 1 103 ? 2.398 29.375 5.082 1 92.94 103 LEU A C 1
ATOM 843 O O . LEU A 1 103 ? 3.008 29.188 6.137 1 92.94 103 LEU A O 1
ATOM 847 N N . GLU A 1 104 ? 2.469 28.375 3.973 1 71.56 104 GLU A N 1
ATOM 848 C CA . GLU A 1 104 ? 3.252 27.141 4.09 1 71.56 104 GLU A CA 1
ATOM 849 C C . GLU A 1 104 ? 4.738 27.453 4.258 1 71.56 104 GLU A C 1
ATOM 851 O O . GLU A 1 104 ? 5.254 28.406 3.654 1 71.56 104 GLU A O 1
ATOM 856 N N . GLY A 1 105 ? 5.473 26.656 4.797 1 67.19 105 GLY A N 1
ATOM 857 C CA . GLY A 1 105 ? 6.914 26.812 4.93 1 67.19 105 GLY A CA 1
ATOM 858 C C . GLY A 1 105 ? 7.324 27.672 6.102 1 67.19 105 GLY A C 1
ATOM 859 O O . GLY A 1 105 ? 8.508 27.812 6.398 1 67.19 105 GLY A O 1
ATOM 860 N N . GLY A 1 106 ? 6.332 28.281 6.898 1 62.59 106 GLY A N 1
ATOM 861 C CA . GLY A 1 106 ? 7.145 29.359 7.441 1 62.59 106 GLY A CA 1
ATOM 862 C C . GLY A 1 106 ? 6.48 30.078 8.602 1 62.59 106 GLY A C 1
ATOM 863 O O . GLY A 1 106 ? 5.41 29.672 9.055 1 62.59 106 GLY A O 1
ATOM 864 N N . ASN A 1 107 ? 6.801 31.188 8.859 1 79.25 107 ASN A N 1
ATOM 865 C CA . ASN A 1 107 ? 6.609 32.188 9.914 1 79.25 107 ASN A CA 1
ATOM 866 C C . ASN A 1 107 ? 5.25 32.875 9.797 1 79.25 107 ASN A C 1
ATOM 868 O O . ASN A 1 107 ? 4.965 33.5 8.781 1 79.25 107 ASN A O 1
ATOM 872 N N . TYR A 1 108 ? 4.414 32.312 10.555 1 92.56 108 TYR A N 1
ATOM 873 C CA . TYR A 1 108 ? 3.15 33.031 10.68 1 92.56 108 TYR A CA 1
ATOM 874 C C . TYR A 1 108 ? 2.986 33.594 12.078 1 92.56 108 TYR A C 1
ATOM 876 O O . TYR A 1 108 ? 3.709 33.219 13 1 92.56 108 TYR A O 1
ATOM 884 N N . TYR A 1 109 ? 2.139 34.594 12.156 1 93.38 109 TYR A N 1
ATOM 885 C CA . TYR A 1 109 ? 1.842 35.25 13.43 1 93.38 109 TYR A CA 1
ATOM 886 C C . TYR A 1 109 ? 0.403 35 13.852 1 93.38 109 TYR A C 1
ATOM 888 O O . TYR A 1 109 ? -0.488 34.875 13.008 1 93.38 109 TYR A O 1
ATOM 896 N N . LEU A 1 110 ? 0.245 34.844 15.141 1 92.19 110 LEU A N 1
ATOM 897 C CA . LEU A 1 110 ? -1.085 34.531 15.641 1 92.19 110 LEU A CA 1
ATOM 898 C C . LEU A 1 110 ? -1.754 35.75 16.25 1 92.19 110 LEU A C 1
ATOM 900 O O . LEU A 1 110 ? -1.114 36.531 16.969 1 92.19 110 LEU A O 1
ATOM 904 N N . VAL A 1 111 ? -2.99 36 15.875 1 90.69 111 VAL A N 1
ATOM 905 C CA . VAL A 1 111 ? -3.891 36.938 16.531 1 90.69 111 VAL A CA 1
ATOM 906 C C . VAL A 1 111 ? -5.207 36.25 16.875 1 90.69 111 VAL A C 1
ATOM 908 O O . VAL A 1 111 ? -5.938 35.812 15.977 1 90.69 111 VAL A O 1
ATOM 911 N N . ASP A 1 112 ? -5.57 36.062 18.188 1 90 112 ASP A N 1
ATOM 912 C CA . 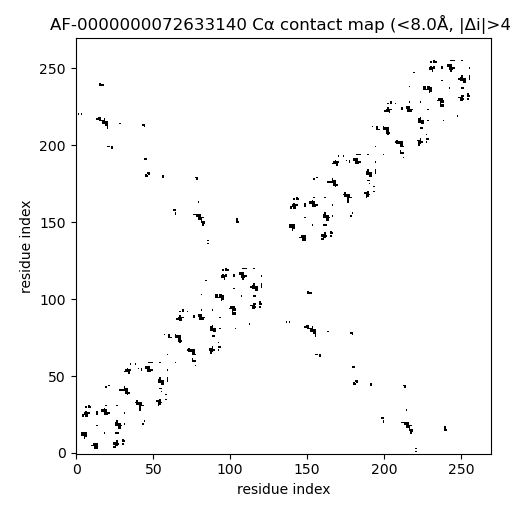ASP A 1 112 ? -6.766 35.375 18.641 1 90 112 ASP A CA 1
ATOM 913 C C . ASP A 1 112 ? -6.844 33.969 18.016 1 90 112 ASP A C 1
ATOM 915 O O . ASP A 1 112 ? -7.875 33.594 17.469 1 90 112 ASP A O 1
ATOM 919 N N . ASN A 1 113 ? -5.723 33.312 17.844 1 90.94 113 ASN A N 1
ATOM 920 C CA . ASN A 1 113 ? -5.566 31.922 17.406 1 90.94 113 ASN A CA 1
ATOM 921 C C . ASN A 1 113 ? -5.82 31.766 15.914 1 90.94 113 ASN A C 1
ATOM 923 O O . ASN A 1 113 ? -6.227 30.703 15.453 1 90.94 113 ASN A O 1
ATOM 927 N N . ARG A 1 114 ? -5.664 32.906 15.281 1 93.56 114 ARG A N 1
ATOM 928 C CA . ARG A 1 114 ? -5.777 32.875 13.828 1 93.56 114 ARG A CA 1
ATOM 929 C C . ARG A 1 114 ? -4.449 33.25 13.172 1 93.56 114 ARG A C 1
ATOM 931 O O . ARG A 1 114 ? -3.738 34.125 13.641 1 93.56 114 ARG A O 1
ATOM 938 N N . PRO A 1 115 ? -4.137 32.531 12.102 1 95.25 115 PRO A N 1
ATOM 939 C CA . PRO A 1 115 ? -2.824 32.75 11.492 1 95.25 115 PRO A CA 1
ATOM 940 C C . PRO A 1 115 ? -2.83 33.906 10.5 1 95.25 115 PRO A C 1
ATOM 942 O O . PRO A 1 115 ? -3.764 34.062 9.703 1 95.25 115 PRO A O 1
ATOM 945 N N . TYR A 1 116 ? -1.736 34.781 10.578 1 95.69 116 TYR A N 1
ATOM 946 C CA . TYR A 1 116 ? -1.558 35.938 9.695 1 95.69 116 TYR A CA 1
ATOM 947 C C . TYR A 1 116 ? -0.13 36 9.164 1 95.69 116 TYR A C 1
ATOM 949 O O . TYR A 1 116 ? 0.809 35.562 9.844 1 95.69 116 TYR A O 1
ATOM 957 N N . ASP A 1 117 ? -0.071 36.469 7.953 1 94.81 117 ASP A N 1
ATOM 958 C CA . ASP A 1 117 ? 1.271 36.812 7.512 1 94.81 117 ASP A CA 1
ATOM 959 C C . ASP A 1 117 ? 1.75 38.094 8.203 1 94.81 117 ASP A C 1
ATOM 961 O O . ASP A 1 117 ? 0.98 38.75 8.906 1 94.81 117 ASP A O 1
ATOM 965 N N . LEU A 1 118 ? 3.027 38.375 8.062 1 92.94 118 LEU A N 1
ATOM 966 C CA . LEU A 1 118 ? 3.645 39.5 8.781 1 92.94 118 LEU A CA 1
ATOM 967 C C . LEU A 1 118 ? 2.938 40.812 8.477 1 92.94 118 LEU A C 1
ATOM 969 O O . LEU A 1 118 ? 2.594 41.562 9.383 1 92.94 118 LEU A O 1
ATOM 973 N N . ALA A 1 119 ? 2.711 41.094 7.203 1 93.56 119 ALA A N 1
ATOM 974 C CA . ALA A 1 119 ? 2.094 42.344 6.777 1 93.56 119 ALA A CA 1
ATOM 975 C C . ALA A 1 119 ? 0.69 42.469 7.355 1 93.56 119 ALA A C 1
ATOM 977 O O . ALA A 1 119 ? 0.348 43.531 7.914 1 93.56 119 ALA A O 1
ATOM 978 N N . CYS A 1 120 ? -0.105 41.438 7.219 1 95.12 120 CYS A N 1
ATOM 979 C CA . CYS A 1 120 ? -1.478 41.469 7.711 1 95.12 120 CYS A CA 1
ATOM 980 C C . CYS A 1 120 ? -1.51 41.531 9.234 1 95.12 120 CYS A C 1
ATOM 982 O O . CYS A 1 120 ? -2.404 42.125 9.82 1 95.12 120 CYS A O 1
ATOM 984 N N . HIS A 1 121 ? -0.58 40.875 9.844 1 94.31 121 HIS A N 1
ATOM 985 C CA . HIS A 1 121 ? -0.475 40.906 11.297 1 94.31 121 HIS A CA 1
ATOM 986 C C . HIS A 1 121 ? -0.264 42.344 11.781 1 94.31 121 HIS A C 1
ATOM 988 O O . HIS A 1 121 ? -0.944 42.812 12.703 1 94.31 121 HIS A O 1
ATOM 994 N N . TRP A 1 122 ? 0.682 43.062 11.078 1 92.31 122 TRP A N 1
ATOM 995 C CA . TRP A 1 122 ? 0.961 44.469 11.43 1 92.31 122 TRP A CA 1
ATOM 996 C C . TRP A 1 122 ? -0.264 45.344 11.195 1 92.31 122 TRP A C 1
ATOM 998 O O . TRP A 1 122 ? -0.579 46.219 12.008 1 92.31 122 TRP A O 1
ATOM 1008 N N . GLY A 1 123 ? -0.924 45.094 10.117 1 91.31 123 GLY A N 1
ATOM 1009 C CA . GLY A 1 123 ? -2.143 45.844 9.836 1 91.31 123 GLY A CA 1
ATOM 1010 C C . GLY A 1 123 ? -3.207 45.656 10.906 1 91.31 123 GLY A C 1
ATOM 1011 O O . GLY A 1 123 ? -3.861 46.625 11.297 1 91.31 123 GLY A O 1
ATOM 1012 N N . ARG A 1 124 ? -3.346 44.5 11.359 1 87.62 124 ARG A N 1
ATOM 1013 C CA . ARG A 1 124 ? -4.348 44.219 12.375 1 87.62 124 ARG A CA 1
ATOM 1014 C C . ARG A 1 124 ? -3.977 44.844 13.719 1 87.62 124 ARG A C 1
ATOM 1016 O O . ARG A 1 124 ? -4.84 45.344 14.43 1 87.62 124 ARG A O 1
ATOM 1023 N N . ARG A 1 125 ? -2.742 44.812 14.031 1 86.25 125 ARG A N 1
ATOM 1024 C CA . ARG A 1 125 ? -2.275 45.406 15.289 1 86.25 125 ARG A CA 1
ATOM 1025 C C . ARG A 1 125 ? -2.461 46.906 15.297 1 86.25 125 ARG A C 1
ATOM 1027 O O . ARG A 1 125 ? -2.867 47.5 16.312 1 86.25 125 ARG A O 1
ATOM 1034 N N . LEU A 1 126 ? -2.168 47.5 14.172 1 86.44 126 LEU A N 1
ATOM 1035 C CA . LEU A 1 126 ? -2.33 48.938 14.055 1 86.44 126 LEU A CA 1
ATOM 1036 C C . LEU A 1 126 ? -3.801 49.344 14.156 1 86.44 126 LEU A C 1
ATOM 1038 O O . LEU A 1 126 ? -4.137 50.344 14.797 1 86.44 126 LEU A O 1
ATOM 1042 N N . ALA A 1 127 ? -4.621 48.5 13.641 1 85.5 127 ALA A N 1
ATOM 1043 C CA . ALA A 1 127 ? -6.055 48.75 13.68 1 85.5 127 ALA A CA 1
ATOM 1044 C C . ALA A 1 127 ? -6.602 48.625 15.102 1 85.5 127 ALA A C 1
ATOM 1046 O O . ALA A 1 127 ? -7.449 49.406 15.516 1 85.5 127 ALA A O 1
ATOM 1047 N N . LEU A 1 128 ? -6.105 47.75 15.875 1 81.75 128 LEU A N 1
ATOM 1048 C CA . LEU A 1 128 ? -6.535 47.531 17.25 1 81.75 128 LEU A CA 1
ATOM 1049 C C . LEU A 1 128 ? -6.051 48.688 18.156 1 81.75 128 LEU A C 1
ATOM 1051 O O . LEU A 1 128 ? -6.777 49.125 19.047 1 81.75 128 LEU A O 1
ATOM 1055 N N . GLN A 1 129 ? -4.836 49.156 17.875 1 83.19 129 GLN A N 1
ATOM 1056 C CA . GLN A 1 129 ? -4.297 50.25 18.656 1 83.19 129 GLN A CA 1
ATOM 1057 C C . GLN A 1 129 ? -5.066 51.562 18.391 1 83.19 129 GLN A C 1
ATOM 1059 O O . GLN A 1 129 ? -5.371 52.312 19.328 1 83.19 129 GLN A O 1
ATOM 1064 N N . ASN A 1 130 ? -5.43 51.719 17.188 1 85.69 130 ASN A N 1
ATOM 1065 C CA . ASN A 1 130 ? -6.184 52.938 16.828 1 85.69 130 ASN A CA 1
ATOM 1066 C C . ASN A 1 130 ? -7.578 52.906 17.438 1 85.69 130 ASN A C 1
ATOM 1068 O O . ASN A 1 130 ? -8.094 53.969 17.828 1 85.69 130 ASN A O 1
ATOM 1072 N N . ARG A 1 131 ? -8.117 51.781 17.531 1 82.81 131 ARG A N 1
ATOM 1073 C CA . ARG A 1 131 ? -9.445 51.656 18.141 1 82.81 131 ARG A CA 1
ATOM 1074 C C . ARG A 1 131 ? -9.398 51.938 19.625 1 82.81 131 ARG A C 1
ATOM 1076 O O . ARG A 1 131 ? -10.297 52.594 20.172 1 82.81 131 ARG A O 1
ATOM 1083 N N . ASN A 1 132 ? -8.375 51.562 20.25 1 83.81 132 ASN A N 1
ATOM 1084 C CA . ASN A 1 132 ? -8.227 51.812 21.688 1 83.81 132 ASN A CA 1
ATOM 1085 C C . ASN A 1 132 ? -7.941 53.281 21.984 1 83.81 132 ASN A C 1
ATOM 1087 O O . ASN A 1 132 ? -8.367 53.812 23.016 1 83.81 132 ASN A O 1
ATOM 1091 N N . ASP A 1 133 ? -7.336 53.938 21.031 1 82.44 133 ASP A N 1
ATOM 1092 C CA . ASP A 1 133 ? -7.008 55.344 21.219 1 82.44 133 ASP A CA 1
ATOM 1093 C C . ASP A 1 133 ? -8.234 56.219 20.984 1 82.44 133 ASP A C 1
ATOM 1095 O O . ASP A 1 133 ? -8.297 57.344 21.484 1 82.44 133 ASP A O 1
ATOM 1099 N N . GLN A 1 134 ? -9.195 55.688 20.344 1 74.81 134 GLN A N 1
ATOM 1100 C CA . GLN A 1 134 ? -10.406 56.469 20.078 1 74.81 134 GLN A CA 1
ATOM 1101 C C . GLN A 1 134 ? -11.461 56.219 21.156 1 74.81 134 GLN A C 1
ATOM 1103 O O . GLN A 1 134 ? -12.453 56.938 21.219 1 74.81 134 GLN A O 1
ATOM 1108 N N . LEU A 1 135 ? -11.234 55.25 22 1 66.56 135 LEU A N 1
ATOM 1109 C CA . LEU A 1 135 ? -12.125 55.031 23.141 1 66.56 135 LEU A CA 1
ATOM 1110 C C . LEU A 1 135 ? -11.586 55.75 24.391 1 66.56 135 LEU A C 1
ATOM 1112 O O . LEU A 1 135 ? -12.352 56.281 25.188 1 66.56 135 LEU A O 1
ATOM 1116 N N . MET B 1 1 ? -1.603 20.391 27.672 1 40.12 1 MET B N 1
ATOM 1117 C CA . MET B 1 1 ? -0.473 20.609 26.766 1 40.12 1 MET B CA 1
ATOM 1118 C C . MET B 1 1 ? -0.768 20.047 25.375 1 40.12 1 MET B C 1
ATOM 1120 O O . MET B 1 1 ? -1.276 18.922 25.25 1 40.12 1 MET B O 1
ATOM 1124 N N . ALA B 1 2 ? -0.997 20.953 24.422 1 49.5 2 ALA B N 1
ATOM 1125 C CA . ALA B 1 2 ? -1.337 20.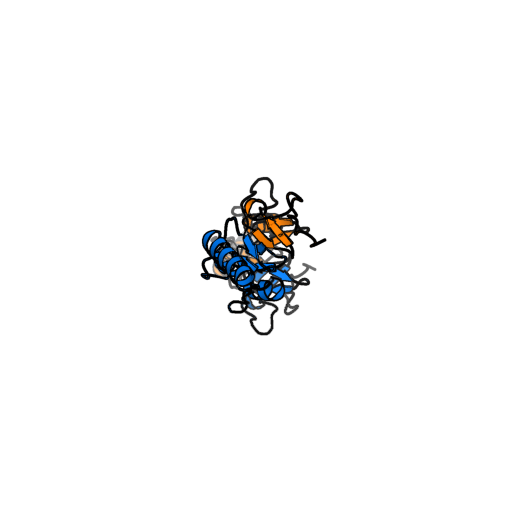469 23.078 1 49.5 2 ALA B CA 1
ATOM 1126 C C . ALA B 1 2 ? -0.441 19.297 22.672 1 49.5 2 ALA B C 1
ATOM 1128 O O . ALA B 1 2 ? 0.783 19.375 22.812 1 49.5 2 ALA B O 1
ATOM 1129 N N . GLN B 1 3 ? -0.857 18.156 22.891 1 58.34 3 GLN B N 1
ATOM 1130 C CA . GLN B 1 3 ? -0.047 16.984 22.594 1 58.34 3 GLN B CA 1
ATOM 1131 C C . GLN B 1 3 ? 0.568 17.078 21.203 1 58.34 3 GLN B C 1
ATOM 1133 O O . GLN B 1 3 ? -0.147 17.234 20.203 1 58.34 3 GLN B O 1
ATOM 1138 N N . ARG B 1 4 ? 1.868 17.625 21.141 1 74.75 4 ARG B N 1
ATOM 1139 C CA . ARG B 1 4 ? 2.641 17.891 19.938 1 74.75 4 ARG B CA 1
ATOM 1140 C C . ARG B 1 4 ? 2.895 16.594 19.156 1 74.75 4 ARG B C 1
ATOM 1142 O O . ARG B 1 4 ? 3.248 15.57 19.75 1 74.75 4 ARG B O 1
ATOM 1149 N N . ALA B 1 5 ? 2.459 16.547 17.969 1 88 5 ALA B N 1
ATOM 1150 C CA . ALA B 1 5 ? 2.672 15.398 17.109 1 88 5 ALA B CA 1
ATOM 1151 C C . ALA B 1 5 ? 4.16 15.133 16.906 1 88 5 ALA B C 1
ATOM 1153 O O . ALA B 1 5 ? 4.922 16.031 16.562 1 88 5 ALA B O 1
ATOM 1154 N N . THR B 1 6 ? 4.531 13.969 17.312 1 94.06 6 THR B N 1
ATOM 1155 C CA . THR B 1 6 ? 5.938 13.594 17.188 1 94.06 6 THR B CA 1
ATOM 1156 C C . THR B 1 6 ? 6.141 12.602 16.047 1 94.06 6 THR B C 1
ATOM 1158 O O . THR B 1 6 ? 5.285 11.742 15.812 1 94.06 6 THR B O 1
ATOM 1161 N N . CYS B 1 7 ? 7.242 12.781 15.422 1 96.56 7 CYS B N 1
ATOM 1162 C CA . CYS B 1 7 ? 7.617 11.867 14.344 1 96.56 7 CYS B CA 1
ATOM 1163 C C . CYS B 1 7 ? 8.039 10.516 14.906 1 96.56 7 CYS B C 1
ATOM 1165 O O . CYS B 1 7 ? 8.914 10.438 15.766 1 96.56 7 CYS B O 1
ATOM 1167 N N . PRO B 1 8 ? 7.562 9.461 14.391 1 94.69 8 PRO B N 1
ATOM 1168 C CA . PRO B 1 8 ? 7.91 8.133 14.906 1 94.69 8 PRO B CA 1
ATOM 1169 C C . PRO B 1 8 ? 9.367 7.766 14.648 1 94.69 8 PRO B C 1
ATOM 1171 O O . PRO B 1 8 ? 9.953 6.969 15.391 1 94.69 8 PRO B O 1
ATOM 1174 N N . GLU B 1 9 ? 9.961 8.305 13.633 1 94.94 9 GLU B N 1
ATOM 1175 C CA . GLU B 1 9 ? 11.336 7.965 13.273 1 94.94 9 GLU B CA 1
ATOM 1176 C C . GLU B 1 9 ? 12.336 8.672 14.188 1 94.94 9 GLU B C 1
ATOM 1178 O O . GLU B 1 9 ? 13.25 8.039 14.727 1 94.94 9 GLU B O 1
ATOM 1183 N N . CYS B 1 10 ? 12.188 9.961 14.383 1 96.75 10 CYS B N 1
ATOM 1184 C CA . CYS B 1 10 ? 13.203 10.695 15.125 1 96.75 10 CYS B CA 1
ATOM 1185 C C . CYS B 1 10 ? 12.711 11.055 16.516 1 96.75 10 CYS B C 1
ATOM 1187 O O . CYS B 1 10 ? 13.477 11.547 17.344 1 96.75 10 CYS B O 1
ATOM 1189 N N . ARG B 1 11 ? 11.469 10.891 16.797 1 95.81 11 ARG B N 1
ATOM 1190 C CA . ARG B 1 11 ? 10.828 11.117 18.078 1 95.81 11 ARG B CA 1
ATOM 1191 C C . ARG B 1 11 ? 10.82 12.602 18.438 1 95.81 11 ARG B C 1
ATOM 1193 O O . ARG B 1 11 ? 10.594 12.969 19.594 1 95.81 11 ARG B O 1
ATOM 1200 N N . ALA B 1 12 ? 11.07 13.453 17.531 1 95.12 12 ALA B N 1
ATOM 1201 C CA . ALA B 1 12 ? 10.977 14.898 17.703 1 95.12 12 ALA B CA 1
ATOM 1202 C C . ALA B 1 12 ? 9.633 15.43 17.203 1 95.12 12 ALA B C 1
ATOM 1204 O O . ALA B 1 12 ? 8.938 14.75 16.438 1 95.12 12 ALA B O 1
ATOM 1205 N N . GLU B 1 13 ? 9.352 16.578 17.719 1 93.44 13 GLU B N 1
ATOM 1206 C CA . GLU B 1 13 ? 8.148 17.234 17.219 1 93.44 13 GLU B CA 1
ATOM 1207 C C . GLU B 1 13 ? 8.258 17.531 15.727 1 93.44 13 GLU B C 1
ATOM 1209 O O . GLU B 1 13 ? 9.312 17.953 15.25 1 93.44 13 GLU B O 1
ATOM 1214 N N . VAL B 1 14 ? 7.258 17.281 14.938 1 91.75 14 VAL B N 1
ATOM 1215 C CA . VAL B 1 14 ? 7.285 17.484 13.492 1 91.75 14 VAL B CA 1
ATOM 1216 C C . VAL B 1 14 ? 7.453 18.969 13.18 1 91.75 14 VAL B C 1
ATOM 1218 O O . VAL B 1 14 ? 8.078 19.328 12.188 1 91.75 14 VAL B O 1
ATOM 1221 N N . GLY B 1 15 ? 6.891 19.906 14.031 1 85 15 GLY B N 1
ATOM 1222 C CA . GLY B 1 15 ? 7.055 21.344 13.867 1 85 15 GLY B CA 1
ATOM 1223 C C . GLY B 1 15 ? 6.523 21.859 12.539 1 85 15 GLY B C 1
ATOM 1224 O O . GLY B 1 15 ? 5.484 21.391 12.062 1 85 15 GLY B O 1
ATOM 1225 N N . ASN B 1 16 ? 7.262 22.875 11.992 1 85.06 16 ASN B N 1
ATOM 1226 C CA . ASN B 1 16 ? 6.855 23.516 10.75 1 85.06 16 ASN B CA 1
ATOM 1227 C C . ASN B 1 16 ? 7.582 22.922 9.547 1 85.06 16 ASN B C 1
ATOM 1229 O O . ASN B 1 16 ? 8.086 23.672 8.695 1 85.06 16 ASN B O 1
ATOM 1233 N N . GLN B 1 17 ? 7.715 21.719 9.523 1 88.88 17 GLN B N 1
ATOM 1234 C CA . GLN B 1 17 ? 8.391 21.016 8.43 1 88.88 17 GLN B CA 1
ATOM 1235 C C . GLN B 1 17 ? 7.402 20.203 7.605 1 88.88 17 GLN B C 1
ATOM 1237 O O . GLN B 1 17 ? 6.301 19.906 8.07 1 88.88 17 GLN B O 1
ATOM 1242 N N . PRO B 1 18 ? 7.82 19.953 6.391 1 91.38 18 PRO B N 1
ATOM 1243 C CA . PRO B 1 18 ? 6.957 19.094 5.578 1 91.38 18 PRO B CA 1
ATOM 1244 C C . PRO B 1 18 ? 6.734 17.719 6.207 1 91.38 18 PRO B C 1
ATOM 1246 O O . PRO B 1 18 ? 7.676 17.125 6.73 1 91.38 18 PRO B O 1
ATOM 1249 N N . THR B 1 19 ? 5.465 17.328 6.223 1 94.62 19 THR B N 1
ATOM 1250 C CA . THR B 1 19 ? 5.129 16.062 6.863 1 94.62 19 THR B CA 1
ATOM 1251 C C . THR B 1 19 ? 4.227 15.219 5.961 1 94.62 19 THR B C 1
ATOM 1253 O O . THR B 1 19 ? 3.723 15.711 4.949 1 94.62 19 THR B O 1
ATOM 1256 N N . ILE B 1 20 ? 4.141 13.984 6.316 1 95.81 20 ILE B N 1
ATOM 1257 C CA . ILE B 1 20 ? 3.227 13.039 5.68 1 95.81 20 ILE B CA 1
ATOM 1258 C C . ILE B 1 20 ? 2.494 12.234 6.746 1 95.81 20 ILE B C 1
ATOM 1260 O O . ILE B 1 20 ? 3.068 11.898 7.785 1 95.81 20 ILE B O 1
ATOM 1264 N N . PHE B 1 21 ? 1.279 12.016 6.43 1 95.12 21 PHE B N 1
ATOM 1265 C CA . PHE B 1 21 ? 0.481 11.211 7.348 1 95.12 21 PHE B CA 1
ATOM 1266 C C . PHE B 1 21 ? 0.444 9.75 6.898 1 95.12 21 PHE B C 1
ATOM 1268 O O . PHE B 1 21 ? 0.029 9.453 5.777 1 95.12 21 PHE B O 1
ATOM 1275 N N . ALA B 1 22 ? 0.873 8.844 7.805 1 93.94 22 ALA B N 1
ATOM 1276 C CA . ALA B 1 22 ? 0.903 7.406 7.535 1 93.94 22 ALA B CA 1
ATOM 1277 C C . ALA B 1 22 ? 0.817 6.605 8.828 1 93.94 22 ALA B C 1
ATOM 1279 O O . ALA B 1 22 ? 1.385 6.996 9.852 1 93.94 22 ALA B O 1
ATOM 1280 N N . GLN B 1 23 ? 0.054 5.578 8.742 1 91 23 GLN B N 1
ATOM 1281 C CA . GLN B 1 23 ? -0.088 4.676 9.883 1 91 23 GLN B CA 1
ATOM 1282 C C . GLN B 1 23 ? -0.657 5.41 11.094 1 91 23 GLN B C 1
ATOM 1284 O O . GLN B 1 23 ? -0.204 5.199 12.227 1 91 23 GLN B O 1
ATOM 1289 N N . GLY B 1 24 ? -1.48 6.34 10.82 1 90.88 24 GLY B N 1
ATOM 1290 C CA . GLY B 1 24 ? -2.166 7.051 11.891 1 90.88 24 GLY B CA 1
ATOM 1291 C C . GLY B 1 24 ? -1.288 8.07 12.586 1 90.88 24 GLY B C 1
ATOM 1292 O O . GLY B 1 24 ? -1.635 8.57 13.656 1 90.88 24 GLY B O 1
ATOM 1293 N N . GLN B 1 25 ? -0.154 8.352 11.953 1 92.88 25 GLN B N 1
ATOM 1294 C CA . GLN B 1 25 ? 0.807 9.258 12.578 1 92.88 25 GLN B CA 1
ATOM 1295 C C . GLN B 1 25 ? 1.386 10.227 11.555 1 92.88 25 GLN B C 1
ATOM 1297 O O . GLN B 1 25 ? 1.329 9.977 10.352 1 92.88 25 GLN B O 1
ATOM 1302 N N . LEU B 1 26 ? 1.995 11.305 12.078 1 95.06 26 LEU B N 1
ATOM 1303 C CA . LEU B 1 26 ? 2.723 12.242 11.234 1 95.06 26 LEU B CA 1
ATOM 1304 C C . LEU B 1 26 ? 4.211 11.922 11.219 1 95.06 26 LEU B C 1
ATOM 1306 O O . LEU B 1 26 ? 4.812 11.672 12.266 1 95.06 26 LEU B O 1
ATOM 1310 N N . TRP B 1 27 ? 4.703 11.953 10.055 1 96.25 27 TRP B N 1
ATOM 1311 C CA . TRP B 1 27 ? 6.133 11.773 9.828 1 96.25 27 TRP B CA 1
ATOM 1312 C C . TRP B 1 27 ? 6.746 13.008 9.172 1 96.25 27 TRP B C 1
ATOM 1314 O O . TRP B 1 27 ? 6.141 13.609 8.289 1 96.25 27 TRP B O 1
ATOM 1324 N N . HIS B 1 28 ? 7.926 13.359 9.727 1 96.5 28 HIS B N 1
ATOM 1325 C CA . HIS B 1 28 ? 8.656 14.227 8.805 1 96.5 28 HIS B CA 1
ATOM 1326 C C . HIS B 1 28 ? 8.766 13.594 7.426 1 96.5 28 HIS B C 1
ATOM 1328 O O . HIS B 1 28 ? 9.039 12.398 7.305 1 96.5 28 HIS B O 1
ATOM 1334 N N . ARG B 1 29 ? 8.578 14.344 6.496 1 95.44 29 ARG B N 1
ATOM 1335 C CA . ARG B 1 29 ? 8.594 13.82 5.129 1 95.44 29 ARG B CA 1
ATOM 1336 C C . ARG B 1 29 ? 9.883 13.055 4.848 1 95.44 29 ARG B C 1
ATOM 1338 O O . ARG B 1 29 ? 9.852 11.969 4.273 1 95.44 29 ARG B O 1
ATOM 1345 N N . GLU B 1 30 ? 10.961 13.562 5.277 1 95.88 30 GLU B N 1
ATOM 1346 C CA . GLU B 1 30 ? 12.273 12.984 5 1 95.88 30 GLU B CA 1
ATOM 1347 C C . GLU B 1 30 ? 12.523 11.734 5.836 1 95.88 30 GLU B C 1
ATOM 1349 O O . GLU B 1 30 ? 13.469 10.992 5.582 1 95.88 30 GLU B O 1
ATOM 1354 N N . HIS B 1 31 ? 11.641 11.523 6.82 1 97.12 31 HIS B N 1
ATOM 1355 C CA . HIS B 1 31 ? 11.875 10.414 7.73 1 97.12 31 HIS B CA 1
ATOM 1356 C C . HIS B 1 31 ? 10.945 9.242 7.422 1 97.12 31 HIS B C 1
ATOM 1358 O O . HIS B 1 31 ? 11.086 8.164 8 1 97.12 31 HIS B O 1
ATOM 1364 N N . PHE B 1 32 ? 10.07 9.422 6.539 1 97.38 32 PHE B N 1
ATOM 1365 C CA . PHE B 1 32 ? 9.234 8.312 6.102 1 97.38 32 PHE B CA 1
ATOM 1366 C C . PHE B 1 32 ? 9.891 7.562 4.953 1 97.38 32 PHE B C 1
ATOM 1368 O O . PHE B 1 32 ? 9.641 7.867 3.783 1 97.38 32 PHE B O 1
ATOM 1375 N N . ARG B 1 33 ? 10.609 6.512 5.34 1 97.94 33 ARG B N 1
ATOM 1376 C CA . ARG B 1 33 ? 11.453 5.801 4.387 1 97.94 33 ARG B CA 1
ATOM 1377 C C . ARG B 1 33 ? 11.266 4.293 4.504 1 97.94 33 ARG B C 1
ATOM 1379 O O . ARG B 1 33 ? 10.828 3.795 5.543 1 97.94 33 ARG B O 1
ATOM 1386 N N . CYS B 1 34 ? 11.641 3.637 3.426 1 98.44 34 CYS B N 1
ATOM 1387 C CA . CYS B 1 34 ? 11.625 2.178 3.422 1 98.44 34 CYS B CA 1
ATOM 1388 C C . CYS B 1 34 ? 12.469 1.618 4.559 1 98.44 34 CYS B C 1
ATOM 1390 O O . CYS B 1 34 ? 13.602 2.049 4.762 1 98.44 34 CYS B O 1
ATOM 1392 N N . ALA B 1 35 ? 11.984 0.612 5.234 1 97.06 35 ALA B N 1
ATOM 1393 C CA . ALA B 1 35 ? 12.633 0.073 6.426 1 97.06 35 ALA B CA 1
ATOM 1394 C C . ALA B 1 35 ? 13.773 -0.867 6.047 1 97.06 35 ALA B C 1
ATOM 1396 O O . ALA B 1 35 ? 14.57 -1.266 6.906 1 97.06 35 ALA B O 1
ATOM 1397 N N . ASN B 1 36 ? 13.82 -1.252 4.77 1 97.31 36 ASN B N 1
ATOM 1398 C CA . ASN B 1 36 ? 14.969 -2.027 4.309 1 97.31 36 ASN B CA 1
ATOM 1399 C C . ASN B 1 36 ? 16.25 -1.194 4.309 1 97.31 36 ASN B C 1
ATOM 1401 O O . ASN B 1 36 ? 16.328 -0.176 3.619 1 97.31 36 ASN B O 1
ATOM 1405 N N . ASN B 1 37 ? 17.25 -1.595 5.008 1 96.75 37 ASN B N 1
ATOM 1406 C CA . ASN B 1 37 ? 18.469 -0.832 5.207 1 96.75 37 ASN B CA 1
ATOM 1407 C C . ASN B 1 37 ? 19.172 -0.548 3.883 1 96.75 37 ASN B C 1
ATOM 1409 O O . ASN B 1 37 ? 19.797 0.505 3.719 1 96.75 37 ASN B O 1
ATOM 1413 N N . ASP B 1 38 ? 19.031 -1.436 2.951 1 97.06 38 ASP B N 1
ATOM 1414 C CA . ASP B 1 38 ? 19.719 -1.297 1.676 1 97.06 38 ASP B CA 1
ATOM 1415 C C . ASP B 1 38 ? 18.938 -0.404 0.717 1 97.06 38 ASP B C 1
ATOM 1417 O O . ASP B 1 38 ? 19.469 0.026 -0.311 1 97.06 38 ASP B O 1
ATOM 1421 N N . CYS B 1 39 ? 17.781 -0.038 0.956 1 98 39 CYS B N 1
ATOM 1422 C CA . CYS B 1 39 ? 16.906 0.743 0.083 1 98 39 CYS B CA 1
ATOM 1423 C C . CYS B 1 39 ? 16.672 2.135 0.654 1 98 39 CYS B C 1
ATOM 1425 O O . CYS B 1 39 ? 17.188 3.123 0.123 1 98 39 CYS B O 1
ATOM 1427 N N . ARG B 1 40 ? 16.078 2.348 1.692 1 97.81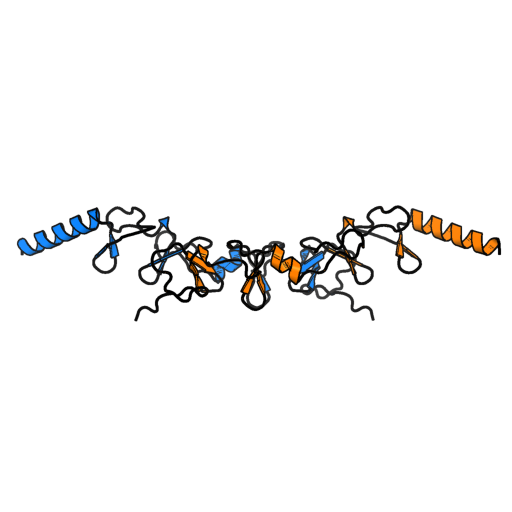 40 ARG B N 1
ATOM 1428 C CA . ARG B 1 40 ? 15.828 3.553 2.477 1 97.81 40 ARG B CA 1
ATOM 1429 C C . ARG B 1 40 ? 15.258 4.664 1.602 1 97.81 40 ARG B C 1
ATOM 1431 O O . ARG B 1 40 ? 15.453 5.848 1.885 1 97.81 40 ARG B O 1
ATOM 1438 N N . ARG B 1 41 ? 14.617 4.309 0.537 1 97.94 41 ARG B N 1
ATOM 1439 C CA . ARG B 1 41 ? 14.023 5.344 -0.299 1 97.94 41 ARG B CA 1
ATOM 1440 C C . ARG B 1 41 ? 12.852 6.016 0.413 1 97.94 41 ARG B C 1
ATOM 1442 O O . ARG B 1 41 ? 12.203 5.402 1.27 1 97.94 41 ARG B O 1
ATOM 1449 N N . GLN B 1 42 ? 12.625 7.238 0.077 1 97.06 42 GLN B N 1
ATOM 1450 C CA . GLN B 1 42 ? 11.477 7.949 0.63 1 97.06 42 GLN B CA 1
ATOM 1451 C C . GLN B 1 42 ? 10.164 7.348 0.131 1 97.06 42 GLN B C 1
ATOM 1453 O O . GLN B 1 42 ? 10.039 7.016 -1.05 1 97.06 42 GLN B O 1
ATOM 1458 N N . LEU B 1 43 ? 9.242 7.172 1.04 1 96.38 43 LEU B N 1
ATOM 1459 C CA . LEU B 1 43 ? 7.977 6.527 0.71 1 96.38 43 LEU B CA 1
ATOM 1460 C C . LEU B 1 43 ? 6.852 7.555 0.607 1 96.38 43 LEU B C 1
ATOM 1462 O O . LEU B 1 43 ? 6.938 8.633 1.2 1 96.38 43 LEU B O 1
ATOM 1466 N N . ASP B 1 44 ? 5.895 7.188 -0.173 1 91.25 44 ASP B N 1
ATOM 1467 C CA . ASP B 1 44 ? 4.641 7.93 -0.273 1 91.25 44 ASP B CA 1
ATOM 1468 C C . ASP B 1 44 ? 3.457 7.07 0.16 1 91.25 44 ASP B C 1
ATOM 1470 O O . ASP B 1 44 ? 3.572 6.266 1.086 1 91.25 44 ASP B O 1
ATOM 1474 N N . ALA B 1 45 ? 2.318 7.297 -0.496 1 86.88 45 ALA B N 1
ATOM 1475 C CA . ALA B 1 45 ? 1.116 6.57 -0.104 1 86.88 45 ALA B CA 1
ATOM 1476 C C . ALA B 1 45 ? 1.22 5.094 -0.487 1 86.88 45 ALA B C 1
ATOM 1478 O O . ALA B 1 45 ? 0.525 4.25 0.081 1 86.88 45 ALA B O 1
ATOM 1479 N N . ASN B 1 46 ? 2.119 4.852 -1.378 1 90.25 46 ASN B N 1
ATOM 1480 C CA . ASN B 1 46 ? 2.244 3.49 -1.891 1 90.25 46 ASN B CA 1
ATOM 1481 C C . ASN B 1 46 ? 3.303 2.699 -1.129 1 90.25 46 ASN B C 1
ATOM 1483 O O . ASN B 1 46 ? 4.418 2.516 -1.617 1 90.25 46 ASN B O 1
ATOM 1487 N N . TYR B 1 47 ? 3.02 2.297 0.002 1 94.62 47 TYR B N 1
ATOM 1488 C CA . TYR B 1 47 ? 3.893 1.491 0.847 1 94.62 47 TYR B CA 1
ATOM 1489 C C . TYR B 1 47 ? 3.137 0.311 1.443 1 94.62 47 TYR B C 1
ATOM 1491 O O . TYR B 1 47 ? 1.904 0.27 1.404 1 94.62 47 TYR B O 1
ATOM 1499 N N . GLN B 1 48 ? 3.85 -0.63 1.93 1 93.5 48 GLN B N 1
ATOM 1500 C CA . GLN B 1 48 ? 3.277 -1.777 2.625 1 93.5 48 GLN B CA 1
ATOM 1501 C C . GLN B 1 48 ? 3.922 -1.969 3.994 1 93.5 48 GLN B C 1
ATOM 1503 O O . GLN B 1 48 ? 5.105 -1.673 4.176 1 93.5 48 GLN B O 1
ATOM 1508 N N . LEU B 1 49 ? 3.08 -2.48 4.84 1 91.69 49 LEU B N 1
ATOM 1509 C CA . LEU B 1 49 ? 3.588 -2.689 6.191 1 91.69 49 LEU B CA 1
ATOM 1510 C C . LEU B 1 49 ? 4.031 -4.137 6.387 1 91.69 49 LEU B C 1
ATOM 1512 O O . LEU B 1 49 ? 3.381 -5.059 5.891 1 91.69 49 LEU B O 1
ATOM 1516 N N . PHE B 1 50 ? 5.141 -4.32 7.027 1 92.12 50 PHE B N 1
ATOM 1517 C CA . PHE B 1 50 ? 5.598 -5.605 7.547 1 92.12 50 PHE B CA 1
ATOM 1518 C C . PHE B 1 50 ? 6.129 -5.457 8.969 1 92.12 50 PHE B C 1
ATOM 1520 O O . PHE B 1 50 ? 7.043 -4.672 9.211 1 92.12 50 PHE B O 1
ATOM 1527 N N . GLU B 1 51 ? 5.434 -6.164 9.867 1 89.75 51 GLU B N 1
ATOM 1528 C CA . GLU B 1 51 ? 5.773 -6.031 11.281 1 89.75 51 GLU B CA 1
ATOM 1529 C C . GLU B 1 51 ? 5.766 -4.57 11.719 1 89.75 51 GLU B C 1
ATOM 1531 O O . GLU B 1 51 ? 6.715 -4.102 12.352 1 89.75 51 GLU B O 1
ATOM 1536 N N . ASN B 1 52 ? 4.891 -3.789 11.25 1 88.69 52 ASN B N 1
ATOM 1537 C CA . ASN B 1 52 ? 4.59 -2.41 11.617 1 88.69 52 ASN B CA 1
ATOM 1538 C C . ASN B 1 52 ? 5.66 -1.448 11.109 1 88.69 52 ASN B C 1
ATOM 1540 O O . ASN B 1 52 ? 5.805 -0.342 11.633 1 88.69 52 ASN B O 1
ATOM 1544 N N . ARG B 1 53 ? 6.402 -1.895 10.203 1 93.12 53 ARG B N 1
ATOM 1545 C CA . ARG B 1 53 ? 7.395 -1.035 9.562 1 93.12 53 ARG B CA 1
ATOM 1546 C C . ARG B 1 53 ? 7.062 -0.829 8.086 1 93.12 53 ARG B C 1
ATOM 1548 O O . ARG B 1 53 ? 6.648 -1.766 7.398 1 93.12 53 ARG B O 1
ATOM 1555 N N . PRO B 1 54 ? 7.246 0.402 7.594 1 96.06 54 PRO B N 1
ATOM 1556 C CA . PRO B 1 54 ? 6.898 0.683 6.199 1 96.06 54 PRO B CA 1
ATOM 1557 C C . PRO B 1 54 ? 7.984 0.25 5.223 1 96.06 54 PRO B C 1
ATOM 1559 O O . PRO B 1 54 ? 9.172 0.511 5.453 1 96.06 54 PRO B O 1
ATOM 1562 N N . TYR B 1 55 ? 7.625 -0.432 4.18 1 96.75 55 TYR B N 1
ATOM 1563 C CA . TYR B 1 55 ? 8.5 -0.856 3.096 1 96.75 55 TYR B CA 1
ATOM 1564 C C . TYR B 1 55 ? 7.969 -0.385 1.747 1 96.75 55 TYR B C 1
ATOM 1566 O O . TYR B 1 55 ? 6.758 -0.257 1.562 1 96.75 55 TYR B O 1
ATOM 1574 N N . CYS B 1 56 ? 8.867 -0.078 0.85 1 96.94 56 CYS B N 1
ATOM 1575 C CA . CYS B 1 56 ? 8.406 0.113 -0.521 1 96.94 56 CYS B CA 1
ATOM 1576 C C . CYS B 1 56 ? 7.812 -1.175 -1.083 1 96.94 56 CYS B C 1
ATOM 1578 O O . CYS B 1 56 ? 8.086 -2.262 -0.572 1 96.94 56 CYS B O 1
ATOM 1580 N N . LEU B 1 57 ? 7.078 -1.027 -2.07 1 94.81 57 LEU B N 1
ATOM 1581 C CA . LEU B 1 57 ? 6.367 -2.174 -2.627 1 94.81 57 LEU B CA 1
ATOM 1582 C C . LEU B 1 57 ? 7.344 -3.254 -3.076 1 94.81 57 LEU B C 1
ATOM 1584 O O . LEU B 1 57 ? 7.109 -4.445 -2.854 1 94.81 57 LEU B O 1
ATOM 1588 N N . GLU B 1 58 ? 8.398 -2.875 -3.646 1 94.94 58 GLU B N 1
ATOM 1589 C CA . GLU B 1 58 ? 9.383 -3.814 -4.168 1 94.94 58 GLU B CA 1
ATOM 1590 C C . GLU B 1 58 ? 10.062 -4.586 -3.039 1 94.94 58 GLU B C 1
ATOM 1592 O O . GLU B 1 58 ? 10.195 -5.809 -3.107 1 94.94 58 GLU B O 1
ATOM 1597 N N . CYS B 1 59 ? 10.547 -3.918 -2.051 1 96.81 59 CYS B N 1
ATOM 1598 C CA . CYS B 1 59 ? 11.227 -4.562 -0.935 1 96.81 59 CYS B CA 1
ATOM 1599 C C . CYS B 1 59 ? 10.273 -5.457 -0.154 1 96.81 59 CYS B C 1
ATOM 1601 O O . CYS B 1 59 ? 10.672 -6.52 0.325 1 96.81 59 CYS B O 1
ATOM 1603 N N . HIS B 1 60 ? 9.094 -4.953 -0.055 1 96.06 60 HIS B N 1
ATOM 1604 C CA . HIS B 1 60 ? 8.086 -5.781 0.603 1 96.06 60 HIS B CA 1
ATOM 1605 C C . HIS B 1 60 ? 7.855 -7.078 -0.161 1 96.06 60 HIS B C 1
ATOM 1607 O O . HIS B 1 60 ? 7.852 -8.156 0.432 1 96.06 60 HIS B O 1
ATOM 1613 N N . ALA B 1 61 ? 7.633 -6.98 -1.45 1 95.12 61 ALA B N 1
ATOM 1614 C CA . ALA B 1 61 ? 7.414 -8.156 -2.289 1 95.12 61 ALA B CA 1
ATOM 1615 C C . ALA B 1 61 ? 8.594 -9.117 -2.205 1 95.12 61 ALA B C 1
ATOM 1617 O O . ALA B 1 61 ? 8.414 -10.328 -2.094 1 95.12 61 ALA B O 1
ATOM 1618 N N . ASN B 1 62 ? 9.711 -8.57 -2.26 1 95.38 62 ASN B N 1
ATOM 1619 C CA . ASN B 1 62 ? 10.922 -9.383 -2.201 1 95.38 62 ASN B CA 1
ATOM 1620 C C . ASN B 1 62 ? 10.992 -10.203 -0.915 1 95.38 62 ASN B C 1
ATOM 1622 O O . ASN B 1 62 ? 11.547 -11.305 -0.9 1 95.38 62 ASN B O 1
ATOM 1626 N N . ARG B 1 63 ? 10.391 -9.719 0.046 1 93.81 63 ARG B N 1
ATOM 1627 C CA . ARG B 1 63 ? 10.445 -10.367 1.351 1 93.81 63 ARG B CA 1
ATOM 1628 C C . ARG B 1 63 ? 9.297 -11.352 1.521 1 93.81 63 ARG B C 1
ATOM 1630 O O . ARG B 1 63 ? 9.445 -12.383 2.186 1 93.81 63 ARG B O 1
ATOM 1637 N N . ARG B 1 64 ? 8.227 -11.07 0.873 1 93.81 64 ARG B N 1
ATOM 1638 C CA . ARG B 1 64 ? 7.016 -11.781 1.274 1 93.81 64 ARG B CA 1
ATOM 1639 C C . ARG B 1 64 ? 6.477 -12.633 0.131 1 93.81 64 ARG B C 1
ATOM 1641 O O . ARG B 1 64 ? 5.723 -13.578 0.359 1 93.81 64 ARG B O 1
ATOM 1648 N N . ASN B 1 65 ? 6.742 -12.273 -1.112 1 96.31 65 ASN B N 1
ATOM 1649 C CA . ASN B 1 65 ? 6.168 -12.984 -2.254 1 96.31 65 ASN B CA 1
ATOM 1650 C C . ASN B 1 65 ? 6.996 -14.211 -2.629 1 96.31 65 ASN B C 1
ATOM 1652 O O . ASN B 1 65 ? 8.211 -14.234 -2.422 1 96.31 65 ASN B O 1
ATOM 1656 N N . PRO B 1 66 ? 6.359 -15.172 -3.133 1 96.38 66 PRO B N 1
ATOM 1657 C CA . PRO B 1 66 ? 7.121 -16.312 -3.643 1 96.38 66 PRO B CA 1
ATOM 1658 C C . PRO B 1 66 ? 7.91 -15.984 -4.906 1 96.38 66 PRO B C 1
ATOM 1660 O O . PRO B 1 66 ? 7.695 -14.93 -5.512 1 96.38 66 PRO B O 1
ATOM 1663 N N . ARG B 1 67 ? 8.836 -16.859 -5.227 1 97.75 67 ARG B N 1
ATOM 1664 C CA . ARG B 1 67 ? 9.648 -16.703 -6.434 1 97.75 67 ARG B CA 1
ATOM 1665 C C . ARG B 1 67 ? 9.188 -17.672 -7.516 1 97.75 67 ARG B C 1
ATOM 1667 O O . ARG B 1 67 ? 8.625 -18.734 -7.219 1 97.75 67 ARG B O 1
ATOM 1674 N N . CYS B 1 68 ? 9.453 -17.297 -8.68 1 98.25 68 CYS B N 1
ATOM 1675 C CA . CYS B 1 68 ? 9.109 -18.125 -9.82 1 98.25 68 CYS B CA 1
ATOM 1676 C C . CYS B 1 68 ? 9.844 -19.469 -9.75 1 98.25 68 CYS B C 1
ATOM 1678 O O . CYS B 1 68 ? 11.047 -19.516 -9.516 1 98.25 68 CYS B O 1
ATOM 1680 N N . ALA B 1 69 ? 9.148 -20.516 -10.039 1 96.88 69 ALA B N 1
ATOM 1681 C CA . ALA B 1 69 ? 9.695 -21.875 -9.898 1 96.88 69 ALA B CA 1
ATOM 1682 C C . ALA B 1 69 ? 10.594 -22.219 -11.078 1 96.88 69 ALA B C 1
ATOM 1684 O O . ALA B 1 69 ? 11.352 -23.203 -11.023 1 96.88 69 ALA B O 1
ATOM 1685 N N . LEU B 1 70 ? 10.414 -21.469 -12.164 1 96.81 70 LEU B N 1
ATOM 1686 C CA . LEU B 1 70 ? 11.328 -21.719 -13.273 1 96.81 70 LEU B CA 1
ATOM 1687 C C . LEU B 1 70 ? 12.773 -21.422 -12.867 1 96.81 70 LEU B C 1
ATOM 1689 O O . LEU B 1 70 ? 13.102 -20.297 -12.5 1 96.81 70 LEU B O 1
ATOM 1693 N N . GLU B 1 71 ? 13.641 -22.359 -13.055 1 96 71 GLU B N 1
ATOM 1694 C CA . GLU B 1 71 ? 15.016 -22.297 -12.57 1 96 71 GLU B CA 1
ATOM 1695 C C . GLU B 1 71 ? 15.758 -21.109 -13.18 1 96 71 GLU B C 1
ATOM 1697 O O . GLU B 1 71 ? 16.547 -20.438 -12.5 1 96 71 GLU B O 1
ATOM 1702 N N . THR B 1 72 ? 15.5 -20.828 -14.398 1 96.5 72 THR B N 1
ATOM 1703 C CA . THR B 1 72 ? 16.234 -19.766 -15.094 1 96.5 72 THR B CA 1
ATOM 1704 C C . THR B 1 72 ? 15.633 -18.391 -14.773 1 96.5 72 THR B C 1
ATOM 1706 O O . THR B 1 72 ? 16.203 -17.375 -15.156 1 96.5 72 THR B O 1
ATOM 1709 N N . CYS B 1 73 ? 14.508 -18.25 -14.117 1 97.62 73 CYS B N 1
ATOM 1710 C CA . CYS B 1 73 ? 13.867 -16.984 -13.758 1 97.62 73 CYS B CA 1
ATOM 1711 C C . CYS B 1 73 ? 14.055 -16.672 -12.273 1 97.62 73 CYS B C 1
ATOM 1713 O O . CYS B 1 73 ? 14.836 -15.797 -11.914 1 97.62 73 CYS B O 1
ATOM 1715 N N . GLN B 1 74 ? 13.477 -17.391 -11.344 1 97.94 74 GLN B N 1
ATOM 1716 C CA . GLN B 1 74 ? 13.539 -17.328 -9.891 1 97.94 74 GLN B CA 1
ATOM 1717 C C . GLN B 1 74 ? 13.352 -15.906 -9.391 1 97.94 74 GLN B C 1
ATOM 1719 O O . GLN B 1 74 ? 13.82 -15.555 -8.305 1 97.94 74 GLN B O 1
ATOM 1724 N N . GLN B 1 75 ? 12.742 -15.086 -10.188 1 97.5 75 GLN B N 1
ATOM 1725 C CA . GLN B 1 75 ? 12.406 -13.727 -9.773 1 97.5 75 GLN B CA 1
ATOM 1726 C C . GLN B 1 75 ? 11.18 -13.711 -8.859 1 97.5 75 GLN B C 1
ATOM 1728 O O . GLN B 1 75 ? 10.352 -14.625 -8.922 1 97.5 75 GLN B O 1
ATOM 1733 N N . VAL B 1 76 ? 11.094 -12.688 -8.047 1 97.12 76 VAL B N 1
ATOM 1734 C CA . VAL B 1 76 ? 9.938 -12.516 -7.168 1 97.12 76 VAL B CA 1
ATOM 1735 C C . VAL B 1 76 ? 8.688 -12.273 -8 1 97.12 76 VAL B C 1
ATOM 1737 O O . VAL B 1 76 ? 8.719 -11.531 -8.984 1 97.12 76 VAL B O 1
ATOM 1740 N N . LEU B 1 77 ? 7.625 -12.805 -7.547 1 95.94 77 LEU B N 1
ATOM 1741 C CA . LEU B 1 77 ? 6.359 -12.633 -8.258 1 95.94 77 LEU B CA 1
ATOM 1742 C C . LEU B 1 77 ? 5.598 -11.422 -7.727 1 95.94 77 LEU B C 1
ATOM 1744 O O . LEU B 1 77 ? 4.969 -11.492 -6.668 1 95.94 77 LEU B O 1
ATOM 1748 N N . ALA B 1 78 ? 5.484 -10.281 -8.461 1 90.38 78 ALA B N 1
ATOM 1749 C CA . ALA B 1 78 ? 4.887 -9.023 -8.016 1 90.38 78 ALA B CA 1
ATOM 1750 C C . ALA B 1 78 ? 3.559 -8.766 -8.719 1 90.38 78 ALA B C 1
ATOM 1752 O O . ALA B 1 78 ? 2.855 -7.809 -8.398 1 90.38 78 ALA B O 1
ATOM 1753 N N . GLY B 1 79 ? 3.117 -9.555 -9.562 1 89.5 79 GLY B N 1
ATOM 1754 C CA . GLY B 1 79 ? 1.89 -9.406 -10.328 1 89.5 79 GLY B CA 1
ATOM 1755 C C . GLY B 1 79 ? 1.098 -10.695 -10.438 1 89.5 79 GLY B C 1
ATOM 1756 O O . GLY B 1 79 ? 0.915 -11.406 -9.445 1 89.5 79 GLY B O 1
ATOM 1757 N N . GLU B 1 80 ? 0.634 -10.852 -11.602 1 92.81 80 GLU B N 1
ATOM 1758 C CA . GLU B 1 80 ? -0.131 -12.07 -11.859 1 92.81 80 GLU B CA 1
ATOM 1759 C C . GLU B 1 80 ? 0.721 -13.312 -11.641 1 92.81 80 GLU B C 1
ATOM 1761 O O . GLU B 1 80 ? 1.894 -13.352 -12.023 1 92.81 80 GLU B O 1
ATOM 1766 N N . VAL B 1 81 ? 0.067 -14.266 -11.023 1 94.25 81 VAL B N 1
ATOM 1767 C CA . VAL B 1 81 ? 0.751 -15.508 -10.68 1 94.25 81 VAL B CA 1
ATOM 1768 C C . VAL B 1 81 ? -0.032 -16.703 -11.234 1 94.25 81 VAL B C 1
ATOM 1770 O O . VAL B 1 81 ? -1.266 -16.703 -11.219 1 94.25 81 VAL B O 1
ATOM 1773 N N . TYR B 1 82 ? 0.692 -17.625 -11.781 1 93.38 82 TYR B N 1
ATOM 1774 C CA . TYR B 1 82 ? 0.13 -18.922 -12.164 1 93.38 82 TYR B CA 1
ATOM 1775 C C . TYR B 1 82 ? 0.542 -20 -11.172 1 93.38 82 TYR B C 1
ATOM 1777 O O . TYR B 1 82 ? 1.731 -20.188 -10.898 1 93.38 82 TYR B O 1
ATOM 1785 N N . PHE B 1 83 ? -0.463 -20.641 -10.586 1 93.38 83 PHE B N 1
ATOM 1786 C CA . PHE B 1 83 ? -0.193 -21.703 -9.625 1 93.38 83 PHE B CA 1
ATOM 1787 C C . PHE B 1 83 ? -0.466 -23.078 -10.234 1 93.38 83 PHE B C 1
ATOM 1789 O O . PHE B 1 83 ? -1.587 -23.359 -10.664 1 93.38 83 PHE B O 1
ATOM 1796 N N . ALA B 1 84 ? 0.593 -23.953 -10.234 1 91.62 84 ALA B N 1
ATOM 1797 C CA . ALA B 1 84 ? 0.501 -25.297 -10.797 1 91.62 84 ALA B CA 1
ATOM 1798 C C . ALA B 1 84 ? 1.606 -26.203 -10.25 1 91.62 84 ALA B C 1
ATOM 1800 O O . ALA B 1 84 ? 2.729 -25.734 -10.016 1 91.62 84 ALA B O 1
ATOM 1801 N N . LEU B 1 85 ? 1.243 -27.469 -10.055 1 91.19 85 LEU B N 1
ATOM 1802 C CA . LEU B 1 85 ? 2.197 -28.469 -9.586 1 91.19 85 LEU B CA 1
ATOM 1803 C C . LEU B 1 85 ? 2.805 -28.047 -8.25 1 91.19 85 LEU B C 1
ATOM 1805 O O . LEU B 1 85 ? 4.02 -28.156 -8.055 1 91.19 85 LEU B O 1
ATOM 1809 N N . ASP B 1 86 ? 2.002 -27.344 -7.48 1 90.5 86 ASP B N 1
ATOM 1810 C CA . ASP B 1 86 ? 2.32 -26.938 -6.113 1 90.5 86 ASP B CA 1
ATOM 1811 C C . ASP B 1 86 ? 3.438 -25.906 -6.094 1 90.5 86 ASP B C 1
ATOM 1813 O O . ASP B 1 86 ? 4.219 -25.844 -5.141 1 90.5 86 ASP B O 1
ATOM 1817 N N . ASN B 1 87 ? 3.473 -25.188 -7.152 1 93.62 87 ASN B N 1
ATOM 1818 C CA . ASN B 1 87 ? 4.469 -24.125 -7.262 1 93.62 87 ASN B CA 1
ATOM 1819 C C . ASN B 1 87 ? 3.867 -22.844 -7.844 1 93.62 87 ASN B C 1
ATOM 1821 O O . ASN B 1 87 ? 2.75 -22.859 -8.359 1 93.62 87 ASN B O 1
ATOM 1825 N N . TYR B 1 88 ? 4.684 -21.781 -7.754 1 95.06 88 TYR B N 1
ATOM 1826 C CA . TYR B 1 88 ? 4.285 -20.484 -8.289 1 95.06 88 TYR B CA 1
ATOM 1827 C C . TYR B 1 88 ? 5.105 -20.125 -9.523 1 95.06 88 TYR B C 1
ATOM 1829 O O . TYR B 1 88 ? 6.316 -20.344 -9.555 1 95.06 88 TYR B O 1
ATOM 1837 N N . TRP B 1 89 ? 4.406 -19.594 -10.523 1 95.5 89 TRP B N 1
ATOM 1838 C CA . TRP B 1 89 ? 5.051 -19.281 -11.789 1 95.5 89 TRP B CA 1
ATOM 1839 C C . TRP B 1 89 ? 4.59 -17.922 -12.305 1 95.5 89 TRP B C 1
ATOM 1841 O O . TRP B 1 89 ? 3.445 -17.516 -12.086 1 95.5 89 TRP B O 1
ATOM 1851 N N . HIS B 1 90 ? 5.539 -17.219 -12.992 1 95.69 90 HIS B N 1
ATOM 1852 C CA . HIS B 1 90 ? 4.984 -16.281 -13.961 1 95.69 90 HIS B CA 1
ATOM 1853 C C . HIS B 1 90 ? 4.148 -17 -15.016 1 95.69 90 HIS B C 1
ATOM 1855 O O . HIS B 1 90 ? 4.52 -18.094 -15.469 1 95.69 90 HIS B O 1
ATOM 1861 N N . PRO B 1 91 ? 3.086 -16.359 -15.398 1 93.31 91 PRO B N 1
ATOM 1862 C CA . PRO B 1 91 ? 2.277 -17.016 -16.422 1 93.31 91 PRO B CA 1
ATOM 1863 C C . PRO B 1 91 ? 3.09 -17.391 -17.656 1 93.31 91 PRO B C 1
ATOM 1865 O O . PRO B 1 91 ? 2.939 -18.5 -18.188 1 93.31 91 PRO B O 1
ATOM 1868 N N . GLN B 1 92 ? 4 -16.609 -17.969 1 93.56 92 GLN B N 1
ATOM 1869 C CA . GLN B 1 92 ? 4.793 -16.844 -19.172 1 93.56 92 GLN B CA 1
ATOM 1870 C C . GLN B 1 92 ? 5.941 -17.812 -18.906 1 93.56 92 GLN B C 1
ATOM 1872 O O . GLN B 1 92 ? 6.578 -18.312 -19.828 1 93.56 92 GLN B O 1
ATOM 1877 N N . CYS B 1 93 ? 6.215 -18.109 -17.656 1 96.06 93 CYS B N 1
ATOM 1878 C CA . CYS B 1 93 ? 7.344 -18.969 -17.297 1 96.06 93 CYS B CA 1
ATOM 1879 C C . CYS B 1 93 ? 6.898 -20.406 -17.125 1 96.06 93 CYS B C 1
ATOM 1881 O O . CYS B 1 93 ? 7.73 -21.312 -17.062 1 96.06 93 CYS B O 1
ATOM 1883 N N . PHE B 1 94 ? 5.664 -20.609 -17.016 1 95.81 94 PHE B N 1
ATOM 1884 C CA . PHE B 1 94 ? 5.156 -21.969 -17.047 1 95.81 94 PHE B CA 1
ATOM 1885 C C . PHE B 1 94 ? 5.121 -22.516 -18.469 1 95.81 94 PHE B C 1
ATOM 1887 O O . PHE B 1 94 ? 4.191 -22.234 -19.219 1 95.81 94 PHE B O 1
ATOM 1894 N N . ARG B 1 95 ? 6.047 -23.406 -18.688 1 96.06 95 ARG B N 1
ATOM 1895 C CA . ARG B 1 95 ? 6.289 -23.734 -20.094 1 96.06 95 ARG B CA 1
ATOM 1896 C C . ARG B 1 95 ? 6.273 -25.234 -20.312 1 96.06 95 ARG B C 1
ATOM 1898 O O . ARG B 1 95 ? 6.566 -26 -19.391 1 96.06 95 ARG B O 1
ATOM 1905 N N . CYS B 1 96 ? 6.02 -25.578 -21.547 1 96.81 96 CYS B N 1
ATOM 1906 C CA . CYS B 1 96 ? 6.109 -26.969 -21.969 1 96.81 96 CYS B CA 1
ATOM 1907 C C . CYS B 1 96 ? 7.539 -27.484 -21.875 1 96.81 96 CYS B C 1
ATOM 1909 O O . CYS B 1 96 ? 8.469 -26.828 -22.359 1 96.81 96 CYS B O 1
ATOM 1911 N N . GLU B 1 97 ? 7.746 -28.609 -21.375 1 94.62 97 GLU B N 1
ATOM 1912 C CA . GLU B 1 97 ? 9.078 -29.188 -21.219 1 94.62 97 GLU B CA 1
ATOM 1913 C C . GLU B 1 97 ? 9.648 -29.594 -22.578 1 94.62 97 GLU B C 1
ATOM 1915 O O . GLU B 1 97 ? 10.875 -29.641 -22.75 1 94.62 97 GLU B O 1
ATOM 1920 N N . GLY B 1 98 ? 8.805 -29.891 -23.531 1 94.56 98 GLY B N 1
ATOM 1921 C CA . GLY B 1 98 ? 9.234 -30.359 -24.844 1 94.56 98 GLY B CA 1
ATOM 1922 C C . GLY B 1 98 ? 9.641 -29.234 -25.766 1 94.56 98 GLY B C 1
ATOM 1923 O O . GLY B 1 98 ? 10.68 -29.312 -26.422 1 94.56 98 GLY B O 1
ATOM 1924 N N . CYS B 1 99 ? 8.883 -28.109 -25.812 1 96.06 99 CYS B N 1
ATOM 1925 C CA . CYS B 1 99 ? 9.133 -27.078 -26.812 1 96.06 99 CYS B CA 1
ATOM 1926 C C . CYS B 1 99 ? 9.336 -25.719 -26.172 1 96.06 99 CYS B C 1
ATOM 1928 O O . CYS B 1 99 ? 9.562 -24.734 -26.859 1 96.06 99 CYS B O 1
ATOM 1930 N N . SER B 1 100 ? 9.062 -25.562 -24.828 1 95.25 100 SER B N 1
ATOM 1931 C CA . SER B 1 100 ? 9.352 -24.391 -24.016 1 95.25 100 SER B CA 1
ATOM 1932 C C . SER B 1 100 ? 8.344 -23.266 -24.297 1 95.25 100 SER B C 1
ATOM 1934 O O . SER B 1 100 ? 8.555 -22.125 -23.891 1 95.25 100 SER B O 1
ATOM 1936 N N . ARG B 1 101 ? 7.289 -23.594 -24.938 1 94.12 101 ARG B N 1
ATOM 1937 C CA . ARG B 1 101 ? 6.242 -22.594 -25.094 1 94.12 101 ARG B CA 1
ATOM 1938 C C . ARG B 1 101 ? 5.426 -22.453 -23.812 1 94.12 101 ARG B C 1
ATOM 1940 O O . ARG B 1 101 ? 5.203 -23.438 -23.109 1 94.12 101 ARG B O 1
ATOM 1947 N N . PRO B 1 102 ? 4.996 -21.234 -23.562 1 94.19 102 PRO B N 1
ATOM 1948 C CA . PRO B 1 102 ? 4.16 -21.047 -22.375 1 94.19 102 PRO B CA 1
ATOM 1949 C C . PRO B 1 102 ? 2.863 -21.844 -22.438 1 94.19 102 PRO B C 1
ATOM 1951 O O . PRO B 1 102 ? 2.266 -21.984 -23.5 1 94.19 102 PRO B O 1
ATOM 1954 N N . LEU B 1 103 ? 2.508 -22.5 -21.328 1 92.62 103 LEU B N 1
ATOM 1955 C CA . LEU B 1 103 ? 1.298 -23.312 -21.219 1 92.62 103 LEU B CA 1
ATOM 1956 C C . LEU B 1 103 ? 0.214 -22.562 -20.438 1 92.62 103 LEU B C 1
ATOM 1958 O O . LEU B 1 103 ? -0.644 -23.188 -19.812 1 92.62 103 LEU B O 1
ATOM 1962 N N . GLU B 1 104 ? 0.287 -21.094 -20.391 1 71.06 104 GLU B N 1
ATOM 1963 C CA . GLU B 1 104 ? -0.629 -20.297 -19.578 1 71.06 104 GLU B CA 1
ATOM 1964 C C . GLU B 1 104 ? -2.074 -20.484 -20.031 1 71.06 104 GLU B C 1
ATOM 1966 O O . GLU B 1 104 ? -2.344 -20.578 -21.234 1 71.06 104 GLU B O 1
ATOM 1971 N N . GLY B 1 105 ? -3.014 -20.297 -19.25 1 66.94 105 GLY B N 1
ATOM 1972 C CA . GLY B 1 105 ? -4.426 -20.344 -19.609 1 66.94 105 GLY B CA 1
ATOM 1973 C C . GLY B 1 105 ? -4.977 -21.75 -19.719 1 66.94 105 GLY B C 1
ATOM 1974 O O . GLY B 1 105 ? -6.176 -21.938 -19.906 1 66.94 105 GLY B O 1
ATOM 1975 N N . GLY B 1 106 ? -4.113 -22.828 -19.516 1 62.84 106 GLY B N 1
ATOM 1976 C CA . GLY B 1 106 ? -4.844 -23.844 -20.25 1 62.84 106 GLY B CA 1
ATOM 1977 C C . GLY B 1 106 ? -4.422 -25.266 -19.875 1 62.84 106 GLY B C 1
ATOM 1978 O O . GLY B 1 106 ? -3.602 -25.453 -18.984 1 62.84 106 GLY B O 1
ATOM 1979 N N . ASN B 1 107 ? -4.727 -26.156 -20.609 1 79.06 107 ASN B N 1
ATOM 1980 C CA . ASN B 1 107 ? -4.664 -27.609 -20.656 1 79.06 107 ASN B CA 1
ATOM 1981 C C . ASN B 1 107 ? -3.248 -28.109 -20.938 1 79.06 107 ASN B C 1
ATOM 1983 O O . ASN B 1 107 ? -2.668 -27.766 -21.969 1 79.06 107 ASN B O 1
ATOM 1987 N N . TYR B 1 108 ? -2.662 -28.422 -19.891 1 92.44 108 TYR B N 1
ATOM 1988 C CA . TYR B 1 108 ? -1.391 -29.109 -20.078 1 92.44 108 TYR B CA 1
ATOM 1989 C C . TYR B 1 108 ? -1.497 -30.578 -19.656 1 92.44 108 TYR B C 1
ATOM 1991 O O . TYR B 1 108 ? -2.453 -30.969 -18.984 1 92.44 108 TYR B O 1
ATOM 1999 N N . TYR B 1 109 ? -0.582 -31.344 -20.188 1 93.19 109 TYR B N 1
ATOM 2000 C CA . TYR B 1 109 ? -0.519 -32.781 -19.875 1 93.19 109 TYR B CA 1
ATOM 2001 C C . TYR B 1 109 ? 0.743 -33.094 -19.078 1 93.19 109 TYR B C 1
ATOM 2003 O O . TYR B 1 109 ? 1.79 -32.5 -19.281 1 93.19 109 TYR B O 1
ATOM 2011 N N . LEU B 1 110 ? 0.569 -34 -18.156 1 92.12 110 LEU B N 1
ATOM 2012 C CA . LEU B 1 110 ? 1.7 -34.344 -17.297 1 92.12 110 LEU B CA 1
ATOM 2013 C C . LEU B 1 110 ? 2.34 -35.656 -17.734 1 92.12 110 LEU B C 1
ATOM 2015 O O . LEU B 1 110 ? 1.637 -36.625 -18.031 1 92.12 110 LEU B O 1
ATOM 2019 N N . VAL B 1 111 ? 3.643 -35.656 -17.844 1 90.75 111 VAL B N 1
ATOM 2020 C CA . VAL B 1 111 ? 4.461 -36.875 -17.969 1 90.75 111 VAL B CA 1
ATOM 2021 C C . VAL B 1 111 ? 5.578 -36.844 -16.938 1 90.75 111 VAL B C 1
ATOM 2023 O O . VAL B 1 111 ? 6.445 -35.969 -16.969 1 90.75 111 VAL B O 1
ATOM 2026 N N . ASP B 1 112 ? 5.602 -37.781 -15.945 1 90.19 112 ASP B N 1
ATOM 2027 C CA . ASP B 1 112 ? 6.574 -37.812 -14.852 1 90.19 112 ASP B CA 1
ATOM 2028 C C . ASP B 1 112 ? 6.637 -36.5 -14.125 1 90.19 112 ASP B C 1
ATOM 2030 O O . ASP B 1 112 ? 7.719 -35.938 -13.922 1 90.19 112 ASP B O 1
ATOM 2034 N N . ASN B 1 113 ? 5.523 -35.812 -13.977 1 91 113 ASN B N 1
ATOM 2035 C CA . ASN B 1 113 ? 5.312 -34.594 -13.211 1 91 113 ASN B CA 1
ATOM 2036 C C . ASN B 1 113 ? 5.891 -33.375 -13.922 1 91 113 ASN B C 1
ATOM 2038 O O . ASN B 1 113 ? 6.266 -32.375 -13.273 1 91 113 ASN B O 1
ATOM 2042 N N . ARG B 1 114 ? 6.031 -33.562 -15.188 1 93.56 114 ARG B N 1
ATOM 2043 C CA . ARG B 1 114 ? 6.477 -32.438 -16.016 1 93.56 114 ARG B CA 1
ATOM 2044 C C . ARG B 1 114 ? 5.383 -32.031 -16.984 1 93.56 114 ARG B C 1
ATOM 2046 O O . ARG B 1 114 ? 4.691 -32.875 -17.562 1 93.56 114 ARG B O 1
ATOM 2053 N N . PRO B 1 115 ? 5.258 -30.719 -17.141 1 95.19 115 PRO B N 1
ATOM 2054 C CA . PRO B 1 115 ? 4.156 -30.25 -17.984 1 95.19 115 PRO B CA 1
ATOM 2055 C C . PRO B 1 115 ? 4.52 -30.203 -19.469 1 95.19 115 PRO B C 1
ATOM 2057 O O . PRO B 1 115 ? 5.621 -29.781 -19.828 1 95.19 115 PRO B O 1
ATOM 2060 N N . TYR B 1 116 ? 3.535 -30.688 -20.328 1 95.69 116 TYR B N 1
ATOM 2061 C CA . TYR B 1 116 ? 3.697 -30.703 -21.781 1 95.69 116 TYR B CA 1
ATOM 2062 C C . TYR B 1 116 ? 2.451 -30.172 -22.469 1 95.69 116 TYR B C 1
ATOM 2064 O O . TYR B 1 116 ? 1.337 -30.328 -21.969 1 95.69 116 TYR B O 1
ATOM 2072 N N . ASP B 1 117 ? 2.727 -29.516 -23.562 1 94.69 117 ASP B N 1
ATOM 2073 C CA . ASP B 1 117 ? 1.576 -29.266 -24.422 1 94.69 117 ASP B CA 1
ATOM 2074 C C . ASP B 1 117 ? 1.097 -30.547 -25.109 1 94.69 117 ASP B C 1
ATOM 2076 O O . ASP B 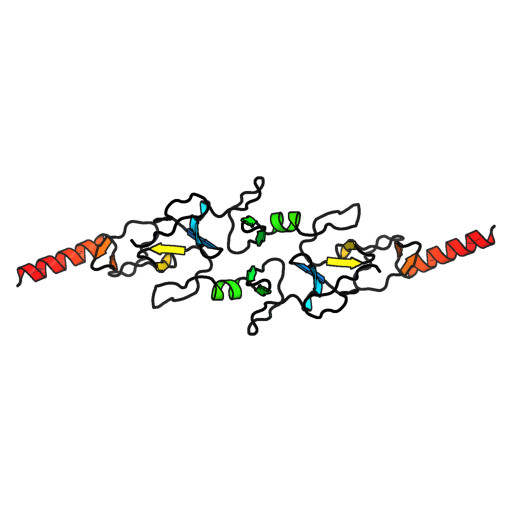1 117 ? 1.75 -31.578 -25.016 1 94.69 117 ASP B O 1
ATOM 2080 N N . LEU B 1 118 ? -0.077 -30.453 -25.719 1 92.81 118 LEU B N 1
ATOM 2081 C CA . LEU B 1 118 ? -0.718 -31.641 -26.297 1 92.81 118 LEU B CA 1
ATOM 2082 C C . LEU B 1 118 ? 0.187 -32.312 -27.328 1 92.81 118 LEU B C 1
ATOM 2084 O O . LEU B 1 118 ? 0.388 -33.531 -27.281 1 92.81 118 LEU B O 1
ATOM 2088 N N . ALA B 1 119 ? 0.728 -31.531 -28.25 1 93.44 119 ALA B N 1
ATOM 2089 C CA . ALA B 1 119 ? 1.564 -32.062 -29.328 1 93.44 119 ALA B CA 1
ATOM 2090 C C . ALA B 1 119 ? 2.803 -32.75 -28.766 1 93.44 119 ALA B C 1
ATOM 2092 O O . ALA B 1 119 ? 3.119 -33.875 -29.156 1 93.44 119 ALA B O 1
ATOM 2093 N N . CYS B 1 120 ? 3.49 -32.094 -27.859 1 95 120 CYS B N 1
ATOM 2094 C CA . CYS B 1 120 ? 4.703 -32.656 -27.281 1 95 120 CYS B CA 1
ATOM 2095 C C . CYS B 1 120 ? 4.383 -33.844 -26.422 1 95 120 CYS B C 1
ATOM 2097 O O . CYS B 1 120 ? 5.18 -34.781 -26.328 1 95 120 CYS B O 1
ATOM 2099 N N . HIS B 1 121 ? 3.271 -33.812 -25.766 1 94.12 121 HIS B N 1
ATOM 2100 C CA . HIS B 1 121 ? 2.838 -34.938 -24.969 1 94.12 121 HIS B CA 1
ATOM 2101 C C . HIS B 1 121 ? 2.684 -36.188 -25.828 1 94.12 121 HIS B C 1
ATOM 2103 O O . HIS B 1 121 ? 3.178 -37.25 -25.469 1 94.12 121 HIS B O 1
ATOM 2109 N N . TRP B 1 122 ? 2.021 -36 -27 1 92.25 122 TRP B N 1
ATOM 2110 C CA . TRP B 1 122 ? 1.829 -37.094 -27.938 1 92.25 122 TRP B CA 1
ATOM 2111 C C . TRP B 1 122 ? 3.168 -37.594 -28.469 1 92.25 122 TRP B C 1
ATOM 2113 O O . TRP B 1 122 ? 3.381 -38.812 -28.578 1 92.25 122 TRP B O 1
ATOM 2123 N N . GLY B 1 123 ? 4.016 -36.688 -28.766 1 91.25 123 GLY B N 1
ATOM 2124 C CA . GLY B 1 123 ? 5.34 -37.094 -29.219 1 91.25 123 GLY B CA 1
ATOM 2125 C C . GLY B 1 123 ? 6.098 -37.938 -28.203 1 91.25 123 GLY B C 1
ATOM 2126 O O . GLY B 1 123 ? 6.75 -38.906 -28.562 1 91.25 123 GLY B O 1
ATOM 2127 N N . ARG B 1 124 ? 6.008 -37.562 -27 1 87.5 124 ARG B N 1
ATOM 2128 C CA . ARG B 1 124 ? 6.699 -38.281 -25.922 1 87.5 124 ARG B CA 1
ATOM 2129 C C . ARG B 1 124 ? 6.094 -39.656 -25.703 1 87.5 124 ARG B C 1
ATOM 2131 O O . ARG B 1 124 ? 6.82 -40.625 -25.469 1 87.5 124 ARG B O 1
ATOM 2138 N N . ARG B 1 125 ? 4.824 -39.75 -25.781 1 86.12 125 ARG B N 1
ATOM 2139 C CA . ARG B 1 125 ? 4.145 -41.031 -25.594 1 86.12 125 ARG B CA 1
ATOM 2140 C C . ARG B 1 125 ? 4.496 -42 -26.719 1 86.12 125 ARG B C 1
ATOM 2142 O O . ARG B 1 125 ? 4.719 -43.188 -26.469 1 86.12 125 ARG B O 1
ATOM 2149 N N . LEU B 1 126 ? 4.539 -41.469 -27.906 1 85.94 126 LEU B N 1
ATOM 2150 C CA . LEU B 1 126 ? 4.895 -42.281 -29.047 1 85.94 126 LEU B CA 1
ATOM 2151 C C . LEU B 1 126 ? 6.336 -42.781 -28.938 1 85.94 126 LEU B C 1
ATOM 2153 O O . LEU B 1 126 ? 6.625 -43.938 -29.25 1 85.94 126 LEU B O 1
ATOM 2157 N N . ALA B 1 127 ? 7.164 -41.969 -28.406 1 85.69 127 ALA B N 1
ATOM 2158 C CA . ALA B 1 127 ? 8.57 -42.312 -28.25 1 85.69 127 ALA B CA 1
ATOM 2159 C C . ALA B 1 127 ? 8.75 -43.406 -27.188 1 85.69 127 ALA B C 1
ATOM 2161 O O . ALA B 1 127 ? 9.562 -44.312 -27.344 1 85.69 127 ALA B O 1
ATOM 2162 N N . LEU B 1 128 ? 7.996 -43.375 -26.188 1 81.69 128 LEU B N 1
ATOM 2163 C CA . LEU B 1 128 ? 8.062 -44.375 -25.109 1 81.69 128 LEU B CA 1
ATOM 2164 C C . LEU B 1 128 ? 7.516 -45.719 -25.562 1 81.69 128 LEU B C 1
ATOM 2166 O O . LEU B 1 128 ? 8.055 -46.75 -25.203 1 81.69 128 LEU B O 1
ATOM 2170 N N . GLN B 1 129 ? 6.453 -45.656 -26.391 1 83.19 129 GLN B N 1
ATOM 2171 C CA . GLN B 1 129 ? 5.871 -46.906 -26.906 1 83.19 129 GLN B CA 1
ATOM 2172 C C . GLN B 1 129 ? 6.824 -47.594 -27.875 1 83.19 129 GLN B C 1
ATOM 2174 O O . GLN B 1 129 ? 6.988 -48.812 -27.828 1 83.19 129 GLN B O 1
ATOM 2179 N N . ASN B 1 130 ? 7.48 -46.812 -28.641 1 85.81 130 ASN B N 1
ATOM 2180 C CA . ASN B 1 130 ? 8.43 -47.375 -29.609 1 85.81 130 ASN B CA 1
ATOM 2181 C C . ASN B 1 130 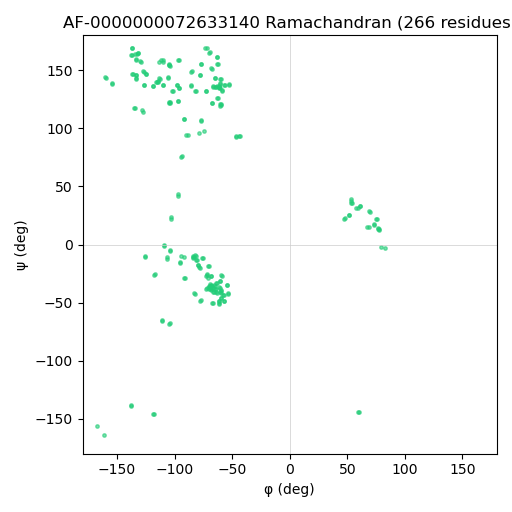? 9.633 -48 -28.906 1 85.81 130 ASN B C 1
ATOM 2183 O O . ASN B 1 130 ? 10.156 -49 -29.359 1 85.81 130 ASN B O 1
ATOM 2187 N N . ARG B 1 131 ? 10.023 -47.406 -27.859 1 82.81 131 ARG B N 1
ATOM 2188 C CA . ARG B 1 131 ? 11.148 -47.938 -27.094 1 82.81 131 ARG B CA 1
ATOM 2189 C C . ARG B 1 131 ? 10.789 -49.281 -26.453 1 82.81 131 ARG B C 1
ATOM 2191 O O . ARG B 1 131 ? 11.609 -50.219 -26.422 1 82.81 131 ARG B O 1
ATOM 2198 N N . ASN B 1 132 ? 9.625 -49.406 -26.016 1 83.75 132 ASN B N 1
ATOM 2199 C CA . ASN B 1 132 ? 9.172 -50.656 -25.391 1 83.75 132 ASN B CA 1
ATOM 2200 C C . ASN B 1 132 ? 9 -51.781 -26.406 1 83.75 132 ASN B C 1
ATOM 2202 O O . ASN B 1 132 ? 9.242 -52.938 -26.109 1 83.75 132 ASN B O 1
ATOM 2206 N N . ASP B 1 133 ? 8.695 -51.375 -27.625 1 82.56 133 ASP B N 1
ATOM 2207 C CA . ASP B 1 133 ? 8.5 -52.344 -28.688 1 82.56 133 ASP B CA 1
ATOM 2208 C C . ASP B 1 133 ? 9.844 -52.875 -29.219 1 82.56 133 ASP B C 1
ATOM 2210 O O . ASP B 1 133 ? 9.914 -53.969 -29.766 1 82.56 133 ASP B O 1
ATOM 2214 N N . GLN B 1 134 ? 10.844 -52.125 -28.969 1 74.5 134 GLN B N 1
ATOM 2215 C CA . GLN B 1 134 ? 12.172 -52.531 -29.438 1 74.5 134 GLN B CA 1
ATOM 2216 C C . GLN B 1 134 ? 12.914 -53.344 -28.375 1 74.5 134 GLN B C 1
ATOM 2218 O O . GLN B 1 134 ? 13.938 -53.969 -28.656 1 74.5 134 GLN B O 1
ATOM 2223 N N . LEU B 1 135 ? 12.383 -53.375 -27.172 1 66.56 135 LEU B N 1
ATOM 2224 C CA . LEU B 1 135 ? 12.953 -54.219 -26.141 1 66.56 135 LEU B CA 1
ATOM 2225 C C . LEU B 1 135 ? 12.227 -55.562 -26.078 1 66.56 135 LEU B C 1
ATOM 2227 O O . LEU B 1 135 ? 12.844 -56.594 -25.859 1 66.56 135 LEU B O 1
#

Secondary structure (DSSP, 8-state):
-----B-TTT-SB-TTS-EEEETTEEEEGGG-B-S-TTT--B--S-EEEETTEEEEHHHHHHHHS-B-SSTTT--B--SEEEEETTEEE-GGG-B-TTT--B-TTS--EEETTEEE-HHHHHHHHHHHHHHHHH-/-----B-TTT-SB-TTS-EEEETTEEEEGGG-B-S-TTT--B--S-EEEETTEEEEHHHHHHHHS-B-SSTTT--B--SEEEEETTEEE-GGG-B-TTT--B-TTS--EEETTEEE-HHHHHHHHHHHHHHHHH-

InterPro domains:
  IPR001781 Zinc finger, LIM-type [PF00412] (7-63)
  IPR001781 Zinc finger, LIM-type [PF00412] (72-122)
  IPR001781 Zinc finger, LIM-type [PS50023] (54-128)
  IPR001781 Zinc finger, LIM-type [SM00132] (6-59)
  IPR001781 Zinc finger, LIM-type [SM00132] (67-120)

Radius of gyration: 28.79 Å; Cα contacts (8 Å, |Δi|>4): 495; chains: 2; bounding box: 39×111×56 Å

Organism: Meloidogyne incognita (NCBI:txid6306)

Sequence (270 aa):
MAQRATCPECRAEVGNQPTIFAQGQLWHREHFRCANNDCRRQLDANYQLFENRPYCLECHANRRNPRCALETCQQVLAGEVYFALDNYWHPQCFRCEGCSRPLEGGNYYLVDNRPYDLACHWGRRLALQNRNDQLMAQRATCPECRAEVGNQPTIFAQGQLWHREHFRCANNDCRRQLDANYQLFENRPYCLECHANRRNPRCALETCQQVLAGEVYFALDNYWHPQCFRCEGCSRPLEGGNYYLVDNRPYDLACHWGRRLALQNRNDQL

Nearest PDB structures (foldseek):
  7d2t-assembly2_D  TM=6.652E-01  e=1.328E-09  Homo sapiens
  4jcj-assembly2_B  TM=7.170E-01  e=3.892E-06  Mus musculus
  4jcj-assembly1_A  TM=6.433E-01  e=9.048E-06  Mus musculus
  2miu-assembly1_A  TM=7.193E-01  e=1.732E-05  Homo sapiens
  1x64-assembly1_A  TM=8.052E-01  e=1.628E-03  Mus musculus